Protein AF-A0A9E5QJI7-F1 (afdb_monomer)

Nearest PDB structures (foldseek):
  6u1s-assembly1_A  TM=2.166E-01  e=4.466E+00  synthetic construct

pLDDT: mean 94.31, std 7.78, range [43.28, 98.56]

Sequence (224 aa):
MGRPEEWGADSRTLFAGAREPRSLATAVATFHRTLDEVIAASVRGHAVAVACRRGCSLCCSLQVQVQPVEVFALAAWLRRHFDAPRLEAVVAKLRDNAARTEAMGPEARRRANLPCALLGEDGACTAYEARPAQCRKFHSTRLATCEASHSAPGDDSIASPEHPAVAHNAAVIITQANQAVRAAGLDAVAYDLNGALLEALAGNKAERRWKDGKKAFTGPGSRA

Structure (mmCIF, N/CA/C/O backbone):
data_AF-A0A9E5QJI7-F1
#
_entry.id   AF-A0A9E5QJI7-F1
#
loop_
_atom_site.group_PDB
_atom_site.id
_atom_site.type_symbol
_atom_site.label_atom_id
_atom_site.label_alt_id
_atom_site.label_comp_id
_atom_site.label_asym_id
_atom_site.label_entity_id
_atom_site.label_seq_id
_atom_site.pdbx_PDB_ins_code
_atom_site.Cartn_x
_atom_site.Cartn_y
_atom_site.Cartn_z
_atom_site.occupancy
_atom_site.B_iso_or_equiv
_atom_site.auth_seq_id
_atom_site.auth_comp_id
_atom_site.auth_asym_id
_atom_site.auth_atom_id
_atom_site.pdbx_PDB_model_num
ATOM 1 N N . MET A 1 1 ? -15.281 -19.289 -11.608 1.00 43.28 1 MET A N 1
ATOM 2 C CA . MET A 1 1 ? -14.431 -18.098 -11.420 1.00 43.28 1 MET A CA 1
ATOM 3 C C . MET A 1 1 ? -15.180 -16.955 -12.063 1.00 43.28 1 MET A C 1
ATOM 5 O O . MET A 1 1 ? -15.505 -17.090 -13.238 1.00 43.28 1 MET A O 1
ATOM 9 N N . GLY A 1 2 ? -15.562 -15.945 -11.288 1.00 47.66 2 GLY A N 1
ATOM 10 C CA . GLY A 1 2 ? -16.470 -14.922 -11.784 1.00 47.66 2 GLY A CA 1
ATOM 11 C C . GLY A 1 2 ? -15.791 -13.939 -12.723 1.00 47.66 2 GLY A C 1
ATOM 12 O O . GLY A 1 2 ? -14.631 -13.578 -12.521 1.00 47.66 2 GLY A O 1
ATOM 13 N N . ARG A 1 3 ? -16.495 -13.534 -13.780 1.00 59.34 3 ARG A N 1
ATOM 14 C CA . ARG A 1 3 ? -16.042 -12.484 -14.706 1.00 59.34 3 ARG A CA 1
ATOM 15 C C . ARG A 1 3 ? -15.802 -11.171 -13.931 1.00 59.34 3 ARG A C 1
ATOM 17 O O . ARG A 1 3 ? -16.397 -10.981 -12.874 1.00 59.34 3 ARG A O 1
ATOM 24 N N . PRO A 1 4 ? -15.011 -10.208 -14.443 1.00 59.19 4 PRO A N 1
ATOM 25 C CA . PRO A 1 4 ? -14.861 -8.881 -13.817 1.00 59.19 4 PRO A CA 1
ATOM 26 C C . PRO A 1 4 ? -16.193 -8.167 -13.498 1.00 59.19 4 PRO A C 1
ATOM 28 O O . PRO A 1 4 ? -16.263 -7.323 -12.607 1.00 59.19 4 PRO A O 1
ATOM 31 N N . GLU A 1 5 ? -17.262 -8.520 -14.217 1.00 61.72 5 GLU A N 1
ATOM 32 C CA . GLU A 1 5 ? -18.641 -8.072 -13.986 1.00 61.72 5 GLU A CA 1
ATOM 33 C C . GLU A 1 5 ? -19.236 -8.633 -12.677 1.00 61.72 5 GLU A C 1
ATOM 35 O O . GLU A 1 5 ? -19.953 -7.922 -11.973 1.00 61.72 5 GLU A O 1
ATOM 40 N N . GLU A 1 6 ? -18.887 -9.868 -12.307 1.00 78.56 6 GLU A N 1
ATOM 41 C CA . GLU A 1 6 ? -19.321 -10.533 -11.070 1.00 78.56 6 GLU A CA 1
ATOM 42 C C . GLU A 1 6 ? -18.624 -9.926 -9.844 1.00 78.56 6 GLU A C 1
ATOM 44 O O . GLU A 1 6 ? -19.289 -9.612 -8.856 1.00 78.56 6 GLU A O 1
ATOM 49 N N . TRP A 1 7 ? -17.323 -9.602 -9.939 1.00 88.06 7 TRP A N 1
ATOM 50 C CA . TRP A 1 7 ? -16.594 -8.953 -8.836 1.00 88.06 7 TRP A CA 1
ATOM 51 C C . TRP A 1 7 ? -17.222 -7.616 -8.413 1.00 88.06 7 TRP A C 1
ATOM 53 O O . TRP A 1 7 ? -17.277 -7.292 -7.225 1.00 88.06 7 TRP A O 1
ATOM 63 N N . GLY A 1 8 ? -17.742 -6.829 -9.357 1.00 79.94 8 GLY A N 1
ATOM 64 C CA . GLY A 1 8 ? -18.413 -5.568 -9.039 1.00 79.94 8 GLY A CA 1
ATOM 65 C C . GLY A 1 8 ? -19.657 -5.745 -8.156 1.00 79.94 8 GLY A C 1
ATOM 66 O O . GLY A 1 8 ? -19.903 -4.923 -7.272 1.00 79.94 8 GLY A O 1
ATOM 67 N N . ALA A 1 9 ? -20.443 -6.803 -8.373 1.00 79.25 9 ALA A N 1
ATOM 68 C CA . ALA A 1 9 ? -21.603 -7.121 -7.539 1.00 79.25 9 ALA A CA 1
ATOM 69 C C . ALA A 1 9 ? -21.184 -7.763 -6.210 1.00 79.25 9 ALA A C 1
ATOM 71 O O . ALA A 1 9 ? -21.643 -7.330 -5.150 1.00 79.25 9 ALA A O 1
ATOM 72 N N . ASP A 1 10 ? -20.256 -8.717 -6.261 1.00 87.38 10 ASP A N 1
ATOM 73 C CA . ASP A 1 10 ? -19.758 -9.434 -5.088 1.00 87.38 10 ASP A CA 1
ATOM 74 C C . ASP A 1 10 ? -19.087 -8.490 -4.090 1.00 87.38 10 ASP A C 1
ATOM 76 O O . ASP A 1 10 ? -19.362 -8.545 -2.892 1.00 87.38 10 ASP A O 1
ATOM 80 N N . SER A 1 11 ? -18.258 -7.562 -4.573 1.00 91.00 11 SER A N 1
ATOM 81 C CA . SER A 1 11 ? -17.578 -6.579 -3.725 1.00 91.00 11 SER A CA 1
ATOM 82 C C . SER A 1 11 ? -18.559 -5.677 -2.973 1.00 91.00 11 SER A C 1
ATOM 84 O O . SER A 1 11 ? -18.329 -5.397 -1.796 1.00 91.00 11 SER A O 1
ATOM 86 N N . ARG A 1 12 ? -19.687 -5.270 -3.580 1.00 93.19 12 ARG A N 1
ATOM 87 C CA . ARG A 1 12 ? -20.734 -4.498 -2.880 1.00 93.19 12 ARG A CA 1
ATOM 88 C C . ARG A 1 12 ? -21.330 -5.282 -1.718 1.00 93.19 12 ARG A C 1
ATOM 90 O O . ARG A 1 12 ? -21.427 -4.744 -0.617 1.00 93.19 12 ARG A O 1
ATOM 97 N N . THR A 1 13 ? -21.672 -6.547 -1.942 1.00 92.94 13 THR A N 1
ATOM 98 C CA . THR A 1 13 ? -22.184 -7.433 -0.888 1.00 92.94 13 THR A CA 1
ATOM 99 C C . THR A 1 13 ? -21.139 -7.650 0.208 1.00 92.94 13 THR A C 1
ATOM 101 O O . THR A 1 13 ? -21.454 -7.539 1.392 1.00 92.94 13 THR A O 1
ATOM 104 N N . LEU A 1 14 ? -19.880 -7.891 -0.167 1.00 93.50 14 LEU A N 1
ATOM 105 C CA . LEU A 1 14 ? -18.780 -8.127 0.770 1.00 93.50 14 LEU A CA 1
ATOM 106 C C . LEU A 1 14 ? -18.509 -6.916 1.674 1.00 93.50 14 LEU A C 1
ATOM 108 O O . LEU A 1 14 ? -18.359 -7.074 2.886 1.00 93.50 14 LEU A O 1
ATOM 112 N N . PHE A 1 15 ? -18.457 -5.706 1.110 1.00 96.50 15 PHE A N 1
ATOM 113 C CA . PHE A 1 15 ? -18.132 -4.499 1.875 1.00 96.50 15 PHE A CA 1
ATOM 114 C C . PHE A 1 15 ? -19.333 -3.860 2.590 1.00 96.50 15 PHE A C 1
ATOM 116 O O . PHE A 1 15 ? -19.119 -3.012 3.456 1.00 96.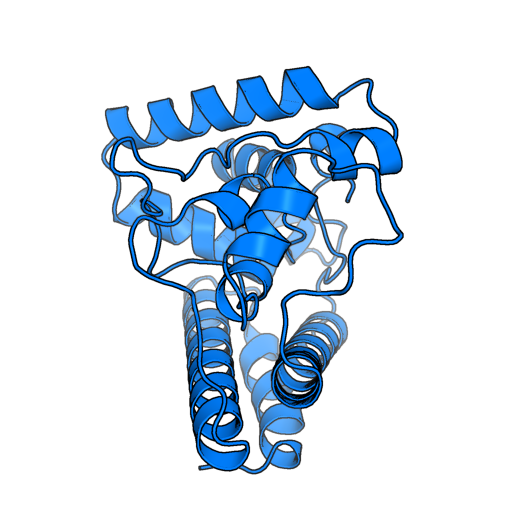50 15 PHE A O 1
ATOM 123 N N . ALA A 1 16 ? -20.573 -4.294 2.330 1.00 94.50 16 ALA A N 1
ATOM 124 C CA . ALA A 1 16 ? -21.758 -3.803 3.045 1.00 94.50 16 ALA A CA 1
ATOM 125 C C . ALA A 1 16 ? -21.651 -3.993 4.573 1.00 94.50 16 ALA A C 1
ATOM 127 O O . ALA A 1 16 ? -22.064 -3.130 5.345 1.00 94.50 16 ALA A O 1
ATOM 128 N N . GLY A 1 17 ? -21.037 -5.097 5.013 1.00 91.81 17 GLY A N 1
ATOM 129 C CA . GLY A 1 17 ? -20.812 -5.411 6.426 1.00 91.81 17 GLY A CA 1
ATOM 130 C C . GLY A 1 17 ? -19.484 -4.907 7.001 1.00 91.81 17 GLY A C 1
ATOM 131 O O . GLY A 1 17 ? -19.158 -5.251 8.133 1.00 91.81 17 GLY A O 1
ATOM 132 N N . ALA A 1 18 ? -18.690 -4.123 6.263 1.00 94.38 18 ALA A N 1
ATOM 133 C CA . ALA A 1 18 ? -17.292 -3.835 6.613 1.00 94.38 18 ALA A CA 1
ATOM 134 C C . ALA A 1 18 ? -17.087 -3.003 7.897 1.00 94.38 18 ALA A C 1
ATOM 136 O O . ALA A 1 18 ? -15.954 -2.843 8.345 1.00 94.38 18 ALA A O 1
ATOM 137 N N . ARG A 1 19 ? -18.154 -2.497 8.530 1.00 94.69 19 ARG A N 1
ATOM 138 C CA . ARG A 1 19 ? -18.073 -1.892 9.874 1.00 94.69 19 ARG A CA 1
ATOM 139 C C . ARG A 1 19 ? -17.785 -2.935 10.960 1.00 94.69 19 ARG A C 1
ATOM 141 O O . ARG A 1 19 ? -17.188 -2.600 11.984 1.00 94.69 19 ARG A O 1
ATOM 148 N N . GLU A 1 20 ? -18.150 -4.192 10.724 1.00 95.06 20 GLU A N 1
ATOM 149 C CA . GLU A 1 20 ? -17.880 -5.292 11.645 1.00 95.06 20 GLU A CA 1
ATOM 150 C C . GLU A 1 20 ? -16.478 -5.878 11.417 1.00 95.06 20 GLU A C 1
ATOM 152 O O . GLU A 1 20 ? -16.152 -6.245 10.285 1.00 95.06 20 GLU A O 1
ATOM 157 N N . PRO A 1 21 ? -15.635 -6.039 12.461 1.00 92.19 21 PRO A N 1
ATOM 158 C CA . PRO A 1 21 ? -14.244 -6.473 12.293 1.00 92.19 21 PRO A CA 1
ATOM 159 C C . PRO A 1 21 ? -14.068 -7.805 11.553 1.00 92.19 21 PRO A C 1
ATOM 161 O O . PRO A 1 21 ? -13.157 -7.946 10.738 1.00 92.19 21 PRO A O 1
ATOM 164 N N . ARG A 1 22 ? -14.938 -8.790 11.821 1.00 93.00 22 ARG A N 1
ATOM 165 C CA . ARG A 1 22 ? -14.889 -10.100 11.147 1.00 93.00 22 ARG A CA 1
ATOM 166 C C . ARG A 1 22 ? -15.240 -9.970 9.667 1.00 93.00 22 ARG A C 1
ATOM 168 O O . ARG A 1 22 ? -14.499 -10.462 8.823 1.00 93.00 22 ARG A O 1
ATOM 175 N N . SER A 1 23 ? -16.319 -9.255 9.362 1.00 95.88 23 SER A N 1
ATOM 176 C CA . SER A 1 23 ? -16.762 -8.998 7.991 1.00 95.88 23 SER A CA 1
ATOM 177 C C . SER A 1 23 ? -15.721 -8.208 7.198 1.00 95.88 23 SER A C 1
ATOM 179 O O . SER A 1 23 ? -15.429 -8.566 6.062 1.00 95.88 23 SER A O 1
ATOM 181 N N . LEU A 1 24 ? -15.091 -7.196 7.809 1.00 96.38 24 LEU A N 1
ATOM 182 C CA . LEU A 1 24 ? -13.985 -6.450 7.205 1.00 96.38 24 LEU A CA 1
ATOM 183 C C . LEU A 1 24 ? -12.809 -7.363 6.847 1.00 96.38 24 LEU A C 1
ATOM 185 O O . LEU A 1 24 ? -12.304 -7.301 5.727 1.00 96.38 24 LEU A O 1
ATOM 189 N N . ALA A 1 25 ? -12.378 -8.212 7.784 1.00 95.12 25 ALA A N 1
ATOM 190 C CA . ALA A 1 25 ? -11.275 -9.136 7.548 1.00 95.12 25 ALA A CA 1
ATOM 191 C C . ALA A 1 25 ? -11.580 -10.086 6.378 1.00 95.12 25 ALA A C 1
ATOM 193 O O . ALA A 1 25 ? -10.741 -10.256 5.494 1.00 95.12 25 ALA A O 1
ATOM 194 N N . THR A 1 26 ? -12.793 -10.643 6.327 1.00 96.12 26 THR A N 1
ATOM 195 C CA . THR A 1 26 ? -13.241 -11.503 5.222 1.00 96.12 26 THR A CA 1
ATOM 196 C C . THR A 1 26 ? -13.318 -10.754 3.892 1.00 96.12 26 THR A C 1
ATOM 198 O O . THR A 1 26 ? -12.875 -11.286 2.870 1.00 96.12 26 THR A O 1
ATOM 201 N N . ALA A 1 27 ? -13.839 -9.524 3.888 1.00 97.44 27 ALA A N 1
ATOM 202 C CA . ALA A 1 27 ? -13.960 -8.704 2.686 1.00 97.44 27 ALA A CA 1
ATOM 203 C C . ALA A 1 27 ? -12.585 -8.348 2.106 1.00 97.44 27 ALA A C 1
ATOM 205 O O . ALA A 1 27 ? -12.350 -8.561 0.918 1.00 97.44 27 ALA A O 1
ATOM 206 N N . VAL A 1 28 ? -11.647 -7.889 2.943 1.00 98.06 28 VAL A N 1
ATOM 207 C CA . VAL A 1 28 ? -10.284 -7.546 2.506 1.00 98.06 28 VAL A CA 1
ATOM 208 C C . VAL A 1 28 ? -9.516 -8.784 2.051 1.00 98.06 28 VAL A C 1
ATOM 210 O O . VAL A 1 28 ? -8.897 -8.748 0.993 1.00 98.06 28 VAL A O 1
ATOM 213 N N . ALA A 1 29 ? -9.595 -9.900 2.782 1.00 96.88 29 ALA A N 1
ATOM 214 C CA . ALA A 1 29 ? -8.934 -11.140 2.371 1.00 96.88 29 ALA A CA 1
ATOM 215 C C . ALA A 1 29 ? -9.471 -11.666 1.030 1.00 96.88 29 ALA A C 1
ATOM 217 O O . ALA A 1 29 ? -8.704 -12.142 0.193 1.00 96.88 29 ALA A O 1
ATOM 218 N N . THR A 1 30 ? -10.784 -11.558 0.804 1.00 96.94 30 THR A N 1
ATOM 219 C CA . THR A 1 30 ? -11.405 -11.947 -0.468 1.00 96.94 30 THR A CA 1
ATOM 220 C C . THR A 1 30 ? -10.991 -11.009 -1.594 1.00 96.94 30 THR A C 1
ATOM 222 O O . THR A 1 30 ? -10.566 -11.490 -2.636 1.00 96.94 30 THR A O 1
ATOM 225 N N . PHE A 1 31 ? -11.007 -9.695 -1.362 1.00 97.94 31 PHE A N 1
ATOM 226 C CA . PHE A 1 31 ? -10.508 -8.701 -2.313 1.00 97.94 31 PHE A CA 1
ATOM 227 C C . PHE A 1 31 ? -9.053 -8.956 -2.715 1.00 97.94 31 PHE A C 1
ATOM 229 O O . PHE A 1 31 ? -8.740 -8.993 -3.904 1.00 97.94 31 PHE A O 1
ATOM 236 N N . HIS A 1 32 ? -8.168 -9.176 -1.743 1.00 97.94 32 HIS A N 1
ATOM 237 C CA . HIS A 1 32 ? -6.760 -9.475 -2.001 1.00 97.94 32 HIS A CA 1
ATOM 238 C C . HIS A 1 32 ? -6.585 -10.751 -2.820 1.00 97.94 32 HIS A C 1
ATOM 240 O O . HIS A 1 32 ? -5.833 -10.741 -3.789 1.00 97.94 32 HIS A O 1
ATOM 246 N N . ARG A 1 33 ? -7.321 -11.818 -2.490 1.00 97.00 33 ARG A N 1
ATOM 247 C CA . ARG A 1 33 ? -7.288 -13.070 -3.254 1.00 97.00 33 ARG A CA 1
ATOM 248 C C . ARG A 1 33 ? -7.785 -12.879 -4.689 1.00 97.00 33 ARG A C 1
ATOM 250 O O . ARG A 1 33 ? -7.114 -13.319 -5.615 1.00 97.00 33 ARG A O 1
ATOM 257 N N . THR A 1 34 ? -8.911 -12.193 -4.887 1.00 96.62 34 THR A N 1
ATOM 258 C CA . THR A 1 34 ? -9.443 -11.895 -6.227 1.00 96.62 34 THR A CA 1
ATOM 259 C C . THR A 1 34 ? -8.455 -11.070 -7.052 1.00 96.62 34 THR A C 1
ATOM 261 O O . THR A 1 34 ? -8.260 -11.336 -8.237 1.00 96.62 34 THR A O 1
ATOM 264 N N . LEU A 1 35 ? -7.786 -10.095 -6.432 1.00 97.69 35 LEU A N 1
ATOM 265 C CA . LEU A 1 35 ? -6.736 -9.316 -7.083 1.00 97.69 35 LEU A CA 1
ATOM 266 C C . LEU A 1 35 ? -5.552 -10.199 -7.507 1.00 97.69 35 LEU A C 1
ATOM 268 O O . LEU A 1 35 ? -5.132 -10.132 -8.662 1.00 97.69 35 LEU A O 1
ATOM 272 N N . ASP A 1 36 ? -5.047 -11.040 -6.603 1.00 97.50 36 ASP A N 1
ATOM 273 C CA . ASP A 1 36 ? -3.930 -11.951 -6.875 1.00 97.50 36 ASP A CA 1
ATOM 274 C C . ASP A 1 36 ? -4.275 -12.931 -8.017 1.00 97.50 36 ASP A C 1
ATOM 276 O O . ASP A 1 36 ? -3.467 -13.162 -8.920 1.00 97.50 36 ASP A O 1
ATOM 280 N N . GLU A 1 37 ? -5.505 -13.450 -8.038 1.00 96.88 37 GLU A N 1
ATOM 281 C CA . GLU A 1 37 ? -6.029 -14.311 -9.102 1.00 96.88 37 GLU A CA 1
ATOM 282 C C . GLU A 1 37 ? -6.071 -13.607 -10.469 1.00 96.88 37 GLU A C 1
ATOM 284 O O . GLU A 1 37 ? -5.624 -14.176 -11.470 1.00 96.88 37 GLU A O 1
ATOM 289 N N . VAL A 1 38 ? -6.563 -12.363 -10.522 1.00 96.88 38 VAL A N 1
ATOM 290 C CA . VAL A 1 38 ? -6.641 -11.564 -11.758 1.00 96.88 38 VAL A CA 1
ATOM 291 C C . VAL A 1 38 ? -5.255 -11.199 -12.280 1.00 96.88 38 VAL A C 1
ATOM 293 O O . VAL A 1 38 ? -5.017 -11.284 -13.489 1.00 96.88 38 VAL A O 1
ATOM 296 N N . ILE A 1 39 ? -4.321 -10.842 -11.396 1.00 97.31 39 ILE A N 1
ATOM 297 C CA . ILE A 1 39 ? -2.923 -10.594 -11.769 1.00 97.31 39 ILE A CA 1
ATOM 298 C C . ILE A 1 39 ? -2.322 -11.867 -12.362 1.00 97.31 39 ILE A C 1
ATOM 300 O O . ILE A 1 39 ? -1.785 -11.830 -13.468 1.00 97.31 39 ILE A O 1
ATOM 304 N N . ALA A 1 40 ? -2.460 -13.004 -11.676 1.00 97.19 40 ALA A N 1
ATOM 305 C CA . ALA A 1 40 ? -1.902 -14.272 -12.132 1.00 97.19 40 ALA A CA 1
ATOM 306 C C . ALA A 1 40 ? -2.498 -14.719 -13.479 1.00 97.19 40 ALA A C 1
ATOM 308 O O . ALA A 1 40 ? -1.767 -15.182 -14.356 1.00 97.19 40 ALA A O 1
ATOM 309 N N . ALA A 1 41 ? -3.810 -14.558 -13.670 1.00 97.12 41 ALA A N 1
ATOM 310 C CA . ALA A 1 41 ? -4.473 -14.840 -14.939 1.00 97.12 41 ALA A CA 1
ATOM 311 C C . ALA A 1 41 ? -3.989 -13.907 -16.059 1.00 97.12 41 ALA A C 1
ATOM 313 O O . ALA A 1 41 ? -3.690 -14.382 -17.153 1.00 97.12 41 ALA A O 1
ATOM 314 N N . SER A 1 42 ? -3.844 -12.608 -15.780 1.00 97.31 42 SER A N 1
ATOM 315 C CA . SER A 1 42 ? -3.382 -11.615 -16.759 1.00 97.31 42 SER A CA 1
ATOM 316 C C . SER A 1 42 ? -1.926 -11.844 -17.165 1.00 97.31 42 SER A C 1
ATOM 318 O O . SER A 1 42 ? -1.602 -11.795 -18.348 1.00 97.31 42 SER A O 1
ATOM 320 N N . VAL A 1 43 ? -1.049 -12.151 -16.203 1.00 97.94 43 VAL A N 1
ATOM 321 C CA . VAL A 1 43 ? 0.359 -12.488 -16.462 1.00 97.94 43 VAL A CA 1
ATOM 322 C C . VAL A 1 43 ? 0.459 -13.698 -17.389 1.00 97.94 43 VAL A C 1
ATOM 324 O O . VAL A 1 43 ? 1.184 -13.641 -18.379 1.00 97.94 43 VAL A O 1
ATOM 327 N N . ARG A 1 44 ? -0.309 -14.766 -17.121 1.00 97.75 44 ARG A N 1
ATOM 328 C CA . ARG A 1 44 ? -0.348 -15.950 -17.994 1.00 97.75 44 ARG A CA 1
ATOM 329 C C . ARG A 1 44 ? -0.932 -15.633 -19.370 1.00 97.75 44 ARG A C 1
ATOM 331 O O . ARG A 1 44 ? -0.331 -15.999 -20.372 1.00 97.75 44 ARG A O 1
ATOM 338 N N . GLY A 1 45 ? -2.073 -14.946 -19.421 1.00 97.56 45 GLY A N 1
ATOM 339 C CA . GLY A 1 45 ? -2.790 -14.645 -20.664 1.00 97.56 45 GLY A CA 1
ATOM 340 C C . GLY A 1 45 ? -2.017 -13.740 -21.627 1.00 97.56 45 GLY A C 1
ATOM 341 O O . GLY A 1 45 ? -2.177 -13.864 -22.835 1.00 97.56 45 GLY A O 1
ATOM 342 N N . HIS A 1 46 ? -1.145 -12.875 -21.103 1.00 97.25 46 HIS A N 1
ATOM 343 C CA . HIS A 1 46 ? -0.276 -12.001 -21.898 1.00 97.25 46 HIS A CA 1
ATOM 344 C C . HIS A 1 46 ? 1.181 -12.487 -21.983 1.00 97.25 46 HIS A C 1
ATOM 346 O O . HIS A 1 46 ? 2.028 -11.746 -22.473 1.00 97.25 46 HIS A O 1
ATOM 352 N N . ALA A 1 47 ? 1.486 -13.700 -21.501 1.00 97.56 47 ALA A N 1
ATOM 353 C CA . ALA A 1 47 ? 2.839 -14.265 -21.470 1.00 97.56 47 ALA A CA 1
ATOM 354 C C . ALA A 1 47 ? 3.898 -13.305 -20.880 1.00 97.56 47 ALA A C 1
ATOM 356 O O . ALA A 1 47 ? 5.012 -13.175 -21.390 1.00 97.56 47 ALA A O 1
ATOM 357 N N . VAL A 1 48 ? 3.544 -12.599 -19.801 1.00 97.62 48 VAL A N 1
ATOM 358 C CA . VAL A 1 48 ? 4.399 -11.562 -19.211 1.00 97.62 48 VAL A CA 1
ATOM 359 C C . VAL A 1 48 ? 5.549 -12.196 -18.433 1.00 97.62 48 VAL A C 1
ATOM 361 O O . VAL A 1 48 ? 5.332 -12.924 -17.465 1.00 97.62 48 VAL A O 1
ATOM 364 N N . ALA A 1 49 ? 6.782 -11.851 -18.799 1.00 97.06 49 ALA A N 1
ATOM 365 C CA . ALA A 1 49 ? 7.963 -12.168 -18.005 1.00 97.06 49 ALA A CA 1
ATOM 366 C C . ALA A 1 49 ? 8.103 -11.166 -16.846 1.00 97.06 49 ALA A C 1
ATOM 368 O O . ALA A 1 49 ? 8.435 -9.998 -17.052 1.00 97.06 49 ALA A O 1
ATOM 369 N N . VAL A 1 50 ? 7.831 -11.616 -15.620 1.00 97.06 50 VAL A N 1
ATOM 370 C CA . VAL A 1 50 ? 7.965 -10.798 -14.406 1.00 97.06 50 VAL A CA 1
ATOM 371 C C . VAL A 1 50 ? 9.407 -10.862 -13.896 1.00 97.06 50 VAL A C 1
ATOM 373 O O . VAL A 1 50 ? 9.920 -11.939 -13.608 1.00 97.06 50 VAL A O 1
ATOM 376 N N . ALA A 1 51 ? 10.050 -9.703 -13.744 1.00 97.44 51 ALA A N 1
ATOM 377 C CA . ALA A 1 51 ? 11.417 -9.571 -13.229 1.00 97.44 51 ALA A CA 1
ATOM 378 C C . ALA A 1 51 ? 11.491 -9.554 -11.688 1.00 97.44 51 ALA A C 1
ATOM 380 O O . ALA A 1 51 ? 12.574 -9.615 -11.104 1.00 97.44 51 ALA A O 1
ATOM 381 N N . CYS A 1 52 ? 10.348 -9.428 -11.009 1.00 95.25 52 CYS A N 1
ATOM 382 C CA . CYS A 1 52 ? 10.277 -9.380 -9.553 1.00 95.25 52 CYS A CA 1
ATOM 383 C C . CYS A 1 52 ? 10.656 -10.722 -8.917 1.00 95.25 52 CYS A C 1
ATOM 385 O O . CYS A 1 52 ? 10.229 -11.786 -9.357 1.00 95.25 52 CYS A O 1
ATOM 387 N N . ARG A 1 53 ? 11.384 -10.653 -7.800 1.00 94.25 53 ARG A N 1
ATOM 388 C CA . ARG A 1 53 ? 11.732 -11.801 -6.957 1.00 94.25 53 ARG A CA 1
ATOM 389 C C . ARG A 1 53 ? 11.629 -11.431 -5.483 1.00 94.25 53 ARG A C 1
ATOM 391 O O . ARG A 1 53 ? 11.734 -10.255 -5.130 1.00 94.25 53 ARG A O 1
ATOM 398 N N . ARG A 1 54 ? 11.455 -12.431 -4.614 1.00 93.56 54 ARG A N 1
ATOM 399 C CA . ARG A 1 54 ? 11.548 -12.233 -3.159 1.00 93.56 54 ARG A CA 1
ATOM 400 C C . ARG A 1 54 ? 12.910 -11.608 -2.817 1.00 93.56 54 ARG A C 1
ATOM 402 O O . ARG A 1 54 ? 13.922 -12.021 -3.373 1.00 93.56 54 ARG A O 1
ATOM 409 N N . GLY A 1 55 ? 12.912 -10.611 -1.931 1.00 92.19 55 GLY A N 1
ATOM 410 C CA . GLY A 1 55 ? 14.118 -9.873 -1.532 1.00 92.19 55 GLY A CA 1
ATOM 411 C C . GLY A 1 55 ? 14.476 -8.689 -2.441 1.00 92.19 55 GLY A C 1
ATOM 412 O O . GLY A 1 55 ? 15.386 -7.936 -2.119 1.00 92.19 55 GLY A O 1
ATOM 413 N N . CYS A 1 56 ? 13.768 -8.478 -3.560 1.00 94.19 56 CYS A N 1
ATOM 414 C CA . CYS A 1 56 ? 13.851 -7.213 -4.294 1.00 94.19 56 CYS A CA 1
ATOM 415 C C . CYS A 1 56 ? 13.038 -6.139 -3.554 1.00 94.19 56 CYS A C 1
ATOM 417 O O . CYS A 1 56 ? 11.817 -6.257 -3.448 1.00 94.19 56 CYS A O 1
ATOM 419 N N . SER A 1 57 ? 13.711 -5.099 -3.061 1.00 95.69 57 SER A N 1
ATOM 420 C CA . SER A 1 57 ? 13.130 -4.064 -2.197 1.00 95.69 57 SER A CA 1
ATOM 421 C C . SER A 1 57 ? 12.899 -2.715 -2.888 1.00 95.69 57 SER A C 1
ATOM 423 O O . SER A 1 57 ? 12.422 -1.788 -2.242 1.00 95.69 57 SER A O 1
ATOM 425 N N . LEU A 1 58 ? 13.166 -2.591 -4.196 1.00 95.88 58 LEU A N 1
ATOM 426 C CA . LEU A 1 58 ? 13.055 -1.312 -4.921 1.00 95.88 58 LEU A CA 1
ATOM 427 C C . LEU A 1 58 ? 11.644 -0.705 -4.841 1.00 95.88 58 LEU A C 1
ATOM 429 O O . LEU A 1 58 ? 11.495 0.495 -4.632 1.00 95.88 58 LEU A O 1
ATOM 433 N N . CYS A 1 59 ? 10.593 -1.529 -4.937 1.00 94.56 59 CYS A N 1
ATOM 434 C CA . CYS A 1 59 ? 9.215 -1.052 -4.781 1.00 94.56 59 CYS A CA 1
ATOM 435 C C . CYS A 1 59 ? 8.844 -0.732 -3.324 1.00 94.56 59 CYS A C 1
ATOM 437 O O . CYS A 1 59 ? 7.880 -0.011 -3.088 1.00 94.56 59 CYS A O 1
ATOM 439 N N . CYS A 1 60 ? 9.604 -1.233 -2.344 1.00 95.88 60 CYS A N 1
ATOM 440 C CA . CYS A 1 60 ? 9.398 -0.932 -0.930 1.00 95.88 60 CYS A CA 1
ATOM 441 C C . CYS A 1 60 ? 9.901 0.461 -0.533 1.00 95.88 60 CYS A C 1
ATOM 443 O O . CYS A 1 60 ? 9.676 0.843 0.610 1.00 95.88 60 CYS A O 1
ATOM 445 N N . SER A 1 61 ? 10.532 1.207 -1.444 1.00 94.75 61 SER A N 1
ATOM 446 C CA . SER A 1 61 ? 10.869 2.626 -1.262 1.00 94.75 61 SER A CA 1
ATOM 447 C C . SER A 1 61 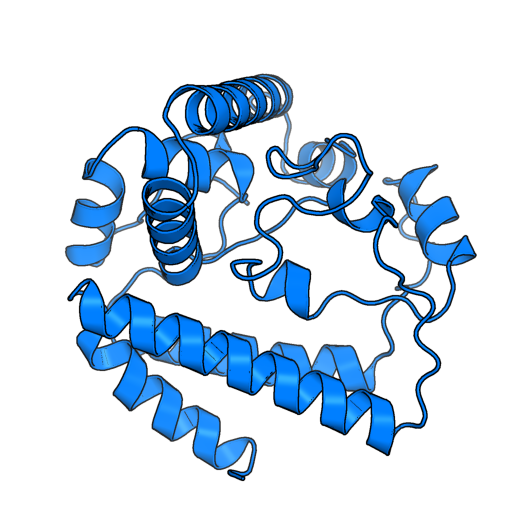? 9.851 3.572 -1.914 1.00 94.75 61 SER A C 1
ATOM 449 O O . SER A 1 61 ? 9.927 4.782 -1.720 1.00 94.75 61 SER A O 1
ATOM 451 N N . LEU A 1 62 ? 8.898 3.047 -2.694 1.00 94.75 62 LEU A N 1
ATOM 452 C CA . LEU A 1 62 ? 7.854 3.862 -3.314 1.00 94.75 62 LEU A CA 1
ATOM 453 C C . LEU A 1 62 ? 6.843 4.320 -2.263 1.00 94.75 62 LEU A C 1
ATOM 455 O O . LEU A 1 62 ? 6.497 3.574 -1.342 1.00 94.75 62 LEU A O 1
ATOM 459 N N . GLN A 1 63 ? 6.298 5.522 -2.446 1.00 94.62 63 GLN A N 1
ATOM 460 C CA . GLN A 1 63 ? 5.149 5.959 -1.663 1.00 94.62 63 GLN A CA 1
ATOM 461 C C . GLN A 1 63 ? 3.954 5.037 -1.951 1.00 94.62 63 GLN A C 1
ATOM 463 O O . GLN A 1 63 ? 3.496 4.916 -3.089 1.00 94.62 63 GLN A O 1
ATOM 468 N N . VAL A 1 64 ? 3.433 4.389 -0.908 1.00 95.88 64 VAL A N 1
ATOM 469 C CA . VAL A 1 64 ? 2.277 3.497 -1.026 1.00 95.88 64 VAL A CA 1
ATOM 470 C C . VAL A 1 64 ? 1.027 4.237 -0.590 1.00 95.88 64 VAL A C 1
ATOM 472 O O . VAL A 1 64 ? 0.885 4.615 0.571 1.00 95.88 64 VAL A O 1
ATOM 475 N N . GLN A 1 65 ? 0.096 4.381 -1.525 1.00 94.81 65 GLN A N 1
ATOM 476 C CA . GLN A 1 65 ? -1.248 4.862 -1.247 1.00 94.81 65 GLN A CA 1
ATOM 477 C C . GLN A 1 65 ? -2.167 3.690 -0.870 1.00 94.81 65 GLN A C 1
ATOM 479 O O . GLN A 1 65 ? -2.120 2.636 -1.501 1.00 94.81 65 GLN A O 1
ATOM 484 N N . VAL A 1 66 ? -2.986 3.847 0.168 1.00 97.44 66 VAL A N 1
ATOM 485 C CA . VAL A 1 66 ? -3.800 2.763 0.732 1.00 97.44 66 VAL A CA 1
ATOM 486 C C . VAL A 1 66 ? -5.150 3.264 1.242 1.00 97.44 66 VAL A C 1
ATOM 488 O O . VAL A 1 66 ? -5.271 4.388 1.732 1.00 97.44 66 VAL A O 1
ATOM 491 N N . GLN A 1 67 ? -6.179 2.420 1.148 1.00 97.69 67 GLN A N 1
ATOM 492 C CA . GLN A 1 67 ? -7.528 2.749 1.600 1.00 97.69 67 GLN A CA 1
ATOM 493 C C . GLN A 1 67 ? -7.745 2.282 3.046 1.00 97.69 67 GLN A C 1
ATOM 495 O O . GLN A 1 67 ? -7.173 1.267 3.454 1.00 97.69 67 GLN A O 1
ATOM 500 N N . PRO A 1 68 ? -8.613 2.952 3.828 1.00 98.12 68 PRO A N 1
ATOM 501 C CA . PRO A 1 68 ? -8.791 2.639 5.245 1.00 98.12 68 PRO A CA 1
ATOM 502 C C . PRO A 1 68 ? -9.130 1.180 5.553 1.00 98.12 68 PRO A C 1
ATOM 504 O O . PRO A 1 68 ? -8.594 0.633 6.514 1.00 98.12 68 PRO A O 1
ATOM 507 N N . VAL A 1 69 ? -9.945 0.524 4.716 1.00 98.19 69 VAL A N 1
ATOM 508 C CA . VAL A 1 69 ? -10.259 -0.910 4.861 1.00 98.19 69 VAL A CA 1
ATOM 509 C C . VAL A 1 69 ? -8.998 -1.775 4.927 1.00 98.19 69 VAL A C 1
ATOM 511 O O . VAL A 1 69 ? -8.897 -2.660 5.774 1.00 98.19 69 VAL A O 1
ATOM 514 N N . GLU A 1 70 ? -8.011 -1.486 4.080 1.00 98.56 70 GLU A N 1
ATOM 515 C CA . GLU A 1 70 ? -6.754 -2.228 4.027 1.00 98.56 70 GLU A CA 1
ATOM 516 C C . GLU A 1 70 ? -5.822 -1.835 5.173 1.00 98.56 70 GLU A C 1
ATOM 518 O O . GLU A 1 70 ? -5.146 -2.702 5.720 1.00 98.56 70 GLU A O 1
ATOM 523 N N . VAL A 1 71 ? -5.822 -0.563 5.592 1.00 98.56 71 VAL A N 1
ATOM 524 C CA . VAL A 1 71 ? -5.031 -0.107 6.748 1.00 98.56 71 VAL A CA 1
ATOM 525 C C . VAL A 1 71 ? -5.494 -0.789 8.031 1.00 98.56 71 VAL A C 1
ATOM 527 O O . VAL A 1 71 ? -4.665 -1.302 8.781 1.00 98.56 71 VAL A O 1
ATOM 530 N N . PHE A 1 72 ? -6.803 -0.838 8.293 1.00 98.50 72 PHE A N 1
ATOM 531 C CA . PHE A 1 72 ? -7.327 -1.500 9.490 1.00 98.50 72 PHE A CA 1
ATOM 532 C C . PHE A 1 72 ? -7.117 -3.015 9.440 1.00 98.50 72 PHE A C 1
ATOM 534 O O . PHE A 1 72 ? -6.742 -3.607 10.454 1.00 98.50 72 PHE A O 1
ATOM 541 N N . ALA A 1 73 ? -7.277 -3.641 8.270 1.00 98.19 73 ALA A N 1
ATOM 542 C CA . ALA A 1 73 ? -6.962 -5.056 8.094 1.00 98.19 73 ALA A CA 1
ATOM 543 C C . ALA A 1 73 ? -5.472 -5.354 8.340 1.00 98.19 73 ALA A C 1
ATOM 545 O O . ALA A 1 73 ? -5.154 -6.311 9.050 1.00 98.19 73 ALA A O 1
ATOM 546 N N . LEU A 1 74 ? -4.569 -4.510 7.830 1.00 98.56 74 LEU A N 1
ATOM 547 C CA . LEU A 1 74 ? -3.125 -4.613 8.041 1.00 98.56 74 LEU A CA 1
ATOM 548 C C . LEU A 1 74 ? -2.748 -4.394 9.510 1.00 98.56 74 LEU A C 1
ATOM 550 O O . LEU A 1 74 ? -2.044 -5.220 10.082 1.00 98.56 74 LEU A O 1
ATOM 554 N N . ALA A 1 75 ? -3.262 -3.347 10.158 1.00 98.44 75 ALA A N 1
ATOM 555 C CA . ALA A 1 75 ? -3.028 -3.091 11.580 1.00 98.44 75 ALA A CA 1
ATOM 556 C C . ALA A 1 75 ? -3.500 -4.267 12.451 1.00 98.44 75 ALA A C 1
ATOM 558 O O . ALA A 1 75 ? -2.800 -4.691 13.373 1.00 98.44 75 ALA A O 1
ATOM 559 N N . ALA A 1 76 ? -4.669 -4.834 12.139 1.00 97.81 76 ALA A N 1
ATOM 560 C CA . ALA A 1 76 ? -5.184 -6.011 12.825 1.00 97.81 76 ALA A CA 1
ATOM 561 C C . ALA A 1 76 ? -4.331 -7.260 12.551 1.00 97.81 76 ALA A C 1
ATOM 563 O O . ALA A 1 76 ? -4.134 -8.068 13.455 1.00 97.81 76 ALA A O 1
ATOM 564 N N . TRP A 1 77 ? -3.809 -7.428 11.332 1.00 98.19 77 TRP A N 1
ATOM 565 C CA . TRP A 1 77 ? -2.890 -8.517 11.006 1.00 98.19 77 TRP A CA 1
ATOM 566 C C . TRP A 1 77 ? -1.578 -8.387 11.787 1.00 98.19 77 TRP A C 1
ATOM 568 O O . TRP A 1 77 ? -1.175 -9.357 12.422 1.00 98.19 77 TRP A O 1
ATOM 578 N N . LEU A 1 78 ? -0.971 -7.198 11.842 1.00 98.44 78 LEU A N 1
ATOM 579 C CA . LEU A 1 78 ? 0.262 -6.955 12.600 1.00 98.44 78 LEU A CA 1
ATOM 580 C C . LEU A 1 78 ? 0.079 -7.270 14.087 1.00 98.44 78 LEU A C 1
ATOM 582 O O . LEU A 1 78 ? 0.851 -8.044 14.638 1.00 98.44 78 LEU A O 1
ATOM 586 N N . ARG A 1 79 ? -0.994 -6.768 14.714 1.00 97.62 79 ARG A N 1
ATOM 587 C CA . ARG A 1 79 ? -1.311 -7.055 16.128 1.00 97.62 79 ARG A CA 1
ATOM 588 C C . ARG A 1 79 ? -1.489 -8.546 16.431 1.00 97.62 79 ARG A C 1
ATOM 590 O O . ARG A 1 79 ? -1.292 -8.950 17.568 1.00 97.62 79 ARG A O 1
ATOM 597 N N . ARG A 1 80 ? -1.907 -9.352 15.447 1.00 97.62 80 ARG A N 1
ATOM 598 C CA . ARG A 1 80 ? -2.087 -10.804 15.613 1.00 97.62 80 ARG A CA 1
ATOM 599 C C . ARG A 1 80 ? -0.805 -11.608 15.407 1.00 97.62 80 ARG A C 1
ATOM 601 O O . ARG A 1 80 ? -0.700 -12.685 15.978 1.00 97.62 80 ARG A O 1
ATOM 608 N N . HIS A 1 81 ? 0.117 -11.134 14.571 1.00 98.25 81 HIS A N 1
ATOM 609 C CA . HIS A 1 81 ? 1.277 -11.924 14.133 1.00 98.25 81 HIS A CA 1
ATOM 610 C C . HIS A 1 81 ? 2.607 -11.434 14.706 1.00 98.25 81 HIS A C 1
ATOM 612 O O . HIS A 1 81 ? 3.611 -12.136 14.592 1.00 98.25 81 HIS A O 1
ATOM 618 N N . PHE A 1 82 ? 2.663 -10.211 15.234 1.00 98.25 82 PHE A N 1
ATOM 619 C CA . PHE A 1 82 ? 3.883 -9.624 15.778 1.00 98.25 82 PHE A CA 1
ATOM 620 C C . PHE A 1 82 ? 3.778 -9.584 17.299 1.00 98.25 82 PHE A C 1
ATOM 622 O O . PHE A 1 82 ? 2.732 -9.240 17.850 1.00 98.25 82 PHE A O 1
ATOM 629 N N . ASP A 1 83 ? 4.877 -9.919 17.967 1.00 98.12 83 ASP A N 1
ATOM 630 C CA . ASP A 1 83 ? 5.031 -9.646 19.389 1.00 98.12 83 ASP A CA 1
ATOM 631 C C . ASP A 1 83 ? 5.229 -8.139 19.636 1.00 98.12 83 ASP A C 1
ATOM 633 O O . ASP A 1 83 ? 5.380 -7.336 18.706 1.00 98.12 83 ASP A O 1
ATOM 637 N N . ALA A 1 84 ? 5.198 -7.739 20.909 1.00 97.88 84 ALA A N 1
ATOM 638 C CA . ALA A 1 84 ? 5.322 -6.333 21.279 1.00 97.88 84 ALA A CA 1
ATOM 639 C C . ALA A 1 84 ? 6.639 -5.692 20.783 1.00 97.88 84 ALA A C 1
ATOM 641 O O . ALA A 1 84 ? 6.555 -4.623 20.177 1.00 97.88 84 ALA A O 1
ATOM 642 N N . PRO A 1 85 ? 7.831 -6.313 20.934 1.00 98.31 85 PRO A N 1
ATOM 643 C CA . PRO A 1 85 ? 9.077 -5.731 20.430 1.00 98.31 85 PRO A CA 1
ATOM 644 C C . PRO A 1 85 ? 9.074 -5.499 18.917 1.00 98.31 85 PRO A C 1
ATOM 646 O O . PRO A 1 85 ? 9.466 -4.428 18.448 1.00 98.31 85 PRO A O 1
ATOM 649 N N . ARG A 1 86 ? 8.597 -6.473 18.133 1.00 97.94 86 ARG A N 1
ATOM 650 C CA . ARG A 1 86 ? 8.550 -6.348 16.674 1.00 97.94 86 ARG A CA 1
ATOM 651 C C . ARG A 1 86 ? 7.536 -5.299 16.229 1.00 97.94 86 ARG A C 1
ATOM 653 O O . ARG A 1 86 ? 7.794 -4.572 15.268 1.00 97.94 86 ARG A O 1
ATOM 660 N N . LEU A 1 87 ? 6.395 -5.199 16.912 1.00 98.44 87 LEU A N 1
ATOM 661 C CA . LEU A 1 87 ? 5.401 -4.167 16.629 1.00 98.44 87 LEU A CA 1
ATOM 662 C C . LEU A 1 87 ? 5.933 -2.764 16.957 1.00 98.44 87 LEU A C 1
ATOM 664 O O . LEU A 1 87 ? 5.787 -1.863 16.132 1.00 98.44 87 LEU A O 1
ATOM 668 N N . GLU A 1 88 ? 6.607 -2.585 18.096 1.00 98.31 88 GLU A N 1
ATOM 669 C CA . GLU A 1 88 ? 7.239 -1.310 18.463 1.00 98.31 88 GLU A CA 1
ATOM 670 C C . GLU A 1 88 ? 8.332 -0.902 17.467 1.00 98.31 88 GLU A C 1
ATOM 672 O O . GLU A 1 88 ? 8.406 0.266 17.087 1.00 98.31 88 GLU A O 1
ATOM 677 N N . ALA A 1 89 ? 9.122 -1.851 16.952 1.00 98.25 89 ALA A N 1
ATOM 678 C CA . ALA A 1 89 ? 10.106 -1.569 15.906 1.00 98.25 89 ALA A CA 1
ATOM 679 C C . ALA A 1 89 ? 9.454 -1.041 14.612 1.00 98.25 89 ALA A C 1
ATOM 681 O O . ALA A 1 89 ? 9.958 -0.096 14.000 1.00 98.25 89 ALA A O 1
ATOM 682 N N . VAL A 1 90 ? 8.308 -1.602 14.203 1.00 98.44 90 VAL A N 1
ATOM 683 C CA . VAL A 1 90 ? 7.525 -1.072 13.071 1.00 98.44 90 VAL A CA 1
ATOM 684 C C . VAL A 1 90 ? 6.999 0.326 13.385 1.00 98.44 90 VAL A C 1
ATOM 686 O O . VAL A 1 90 ? 7.136 1.225 12.559 1.00 98.44 90 VAL A O 1
ATOM 689 N N . VAL A 1 91 ? 6.428 0.538 14.573 1.00 98.50 91 VAL A N 1
ATOM 690 C CA . VAL A 1 91 ? 5.907 1.848 14.993 1.00 98.50 91 VAL A CA 1
ATOM 691 C C . VAL A 1 91 ? 7.014 2.906 15.022 1.00 98.50 91 VAL A C 1
ATOM 693 O O . VAL A 1 91 ? 6.781 4.031 14.582 1.00 98.50 91 VAL A O 1
ATOM 696 N N . ALA A 1 92 ? 8.224 2.563 15.465 1.00 98.38 92 ALA A N 1
ATOM 697 C CA . ALA A 1 92 ? 9.375 3.462 15.439 1.00 98.38 92 ALA A CA 1
ATOM 698 C C . ALA A 1 92 ? 9.744 3.879 14.004 1.00 98.38 92 ALA A C 1
ATOM 700 O O . ALA A 1 92 ? 9.866 5.073 13.734 1.00 98.38 92 ALA A O 1
ATOM 701 N N . LYS A 1 93 ? 9.821 2.925 13.063 1.00 98.19 93 LYS A N 1
ATOM 702 C CA . LYS A 1 93 ? 10.051 3.218 11.634 1.00 98.19 93 LYS A CA 1
ATOM 703 C C . LYS A 1 93 ? 8.935 4.079 11.029 1.00 98.19 93 LYS A C 1
ATOM 705 O O . LYS A 1 93 ? 9.208 4.996 10.263 1.00 98.19 93 LYS A O 1
ATOM 710 N N . LEU A 1 94 ? 7.676 3.813 11.387 1.00 97.69 94 LEU A N 1
ATOM 711 C CA . LEU A 1 94 ? 6.533 4.620 10.946 1.00 97.69 94 LEU A CA 1
ATOM 712 C C . LEU A 1 94 ? 6.628 6.067 11.454 1.00 97.69 94 LEU A C 1
ATOM 714 O O . LEU A 1 94 ? 6.350 6.992 10.694 1.00 97.69 94 LEU A O 1
ATOM 718 N N . ARG A 1 95 ? 7.031 6.270 12.717 1.00 97.06 95 ARG A N 1
ATOM 719 C CA . ARG A 1 95 ? 7.256 7.606 13.296 1.00 97.06 95 ARG A CA 1
ATOM 720 C C . ARG A 1 95 ? 8.393 8.345 12.591 1.00 97.06 95 ARG A C 1
ATOM 722 O O . ARG A 1 95 ? 8.212 9.515 12.274 1.00 97.06 95 ARG A O 1
ATOM 729 N N . ASP A 1 96 ? 9.509 7.671 12.306 1.00 96.81 96 ASP A N 1
ATOM 730 C CA . ASP A 1 96 ? 10.630 8.259 11.555 1.00 96.81 96 ASP A CA 1
ATOM 731 C C . ASP A 1 96 ? 10.197 8.703 10.148 1.00 96.81 96 ASP A C 1
ATOM 733 O O . ASP A 1 96 ? 10.362 9.865 9.777 1.00 96.81 96 ASP A O 1
ATOM 737 N N . ASN A 1 97 ? 9.531 7.821 9.395 1.00 95.62 97 ASN A N 1
ATOM 738 C CA . ASN A 1 97 ? 9.014 8.152 8.064 1.00 95.62 97 ASN A CA 1
ATOM 739 C C . ASN A 1 97 ? 8.008 9.315 8.103 1.00 95.62 97 ASN A C 1
ATOM 741 O O . ASN A 1 97 ? 8.045 10.197 7.241 1.00 95.62 97 ASN A O 1
ATOM 745 N N . ALA A 1 98 ? 7.119 9.348 9.102 1.00 92.44 98 ALA A N 1
ATOM 746 C CA . ALA A 1 98 ? 6.171 10.445 9.276 1.00 92.44 98 ALA A CA 1
ATOM 747 C C . ALA A 1 98 ? 6.886 11.775 9.569 1.00 92.44 98 ALA A C 1
ATOM 749 O O . ALA A 1 98 ? 6.568 12.777 8.934 1.00 92.44 98 ALA A O 1
ATOM 750 N N . ALA A 1 99 ? 7.886 11.780 10.458 1.00 93.12 99 ALA A N 1
ATOM 751 C CA . ALA A 1 99 ? 8.667 12.974 10.786 1.00 93.12 99 ALA A CA 1
ATOM 752 C C . ALA A 1 99 ? 9.450 13.502 9.571 1.00 93.12 99 ALA A C 1
ATOM 754 O O . ALA A 1 99 ? 9.424 14.694 9.274 1.00 93.12 99 ALA A O 1
ATOM 755 N N . ARG A 1 100 ? 10.086 12.609 8.802 1.00 93.38 100 ARG A N 1
ATOM 756 C CA . ARG A 1 100 ? 10.854 12.972 7.598 1.00 93.38 100 ARG A CA 1
ATOM 757 C C . ARG A 1 100 ? 9.994 13.569 6.487 1.00 93.38 100 ARG A C 1
ATOM 759 O O . ARG A 1 100 ? 10.510 14.316 5.662 1.00 93.38 100 ARG A O 1
ATOM 766 N N . THR A 1 101 ? 8.703 13.247 6.449 1.00 91.06 101 THR A N 1
ATOM 767 C CA . THR A 1 101 ? 7.785 13.671 5.379 1.00 91.06 101 THR A CA 1
ATOM 768 C C . THR A 1 101 ? 6.780 14.737 5.800 1.00 91.06 101 THR A C 1
ATOM 770 O O . THR A 1 101 ? 5.997 15.191 4.961 1.00 91.06 101 THR A O 1
ATOM 773 N N . GLU A 1 102 ? 6.793 15.163 7.065 1.00 87.81 102 GLU A N 1
ATOM 774 C CA . GLU A 1 102 ? 5.806 16.086 7.633 1.00 87.81 102 GLU A CA 1
ATOM 775 C C . GLU A 1 102 ? 5.788 17.436 6.906 1.00 87.81 102 GLU A C 1
ATOM 777 O O . GLU A 1 102 ? 4.727 17.903 6.496 1.00 87.81 102 GLU A O 1
ATOM 782 N N . ALA A 1 103 ? 6.969 18.017 6.682 1.00 88.56 103 ALA A N 1
ATOM 783 C CA . ALA A 1 103 ? 7.134 19.299 5.997 1.00 88.56 103 ALA A CA 1
ATOM 784 C C . ALA A 1 103 ? 7.199 19.178 4.461 1.00 88.56 103 ALA A C 1
ATOM 786 O O . ALA A 1 103 ? 7.293 20.187 3.762 1.00 88.56 103 ALA A O 1
ATOM 787 N N . MET A 1 104 ? 7.172 17.957 3.916 1.00 91.25 104 MET A N 1
ATOM 788 C CA . MET A 1 104 ? 7.247 17.739 2.473 1.00 91.25 104 MET A CA 1
ATOM 789 C C . MET A 1 104 ? 5.893 17.989 1.806 1.00 91.25 104 MET A C 1
ATOM 791 O O . MET A 1 104 ? 4.854 17.510 2.265 1.00 91.25 104 MET A O 1
ATOM 795 N N . GLY A 1 105 ? 5.916 18.679 0.664 1.00 89.19 105 GLY A N 1
ATOM 796 C CA . GLY A 1 105 ? 4.775 18.709 -0.252 1.00 89.19 105 GLY A CA 1
ATOM 797 C C . GLY A 1 105 ? 4.530 17.339 -0.911 1.00 89.19 105 GLY A C 1
ATOM 798 O O . GLY A 1 105 ? 5.428 16.492 -0.897 1.00 89.19 105 GLY A O 1
ATOM 799 N N . PRO A 1 106 ? 3.353 17.115 -1.529 1.00 88.06 106 PRO A N 1
ATOM 800 C CA . PRO A 1 106 ? 2.983 15.816 -2.106 1.00 88.06 106 PRO A CA 1
ATOM 801 C C . PRO A 1 106 ? 4.019 15.253 -3.089 1.00 88.06 106 PRO A C 1
ATOM 803 O O . PRO A 1 106 ? 4.426 14.102 -2.969 1.00 88.06 106 PRO A O 1
ATOM 806 N N . GLU A 1 107 ? 4.526 16.080 -4.007 1.00 90.62 107 GLU A N 1
ATOM 807 C CA . GLU A 1 107 ? 5.522 15.643 -4.994 1.00 90.62 107 GLU A CA 1
ATOM 808 C C . GLU A 1 107 ? 6.877 15.303 -4.364 1.00 90.62 107 GLU A C 1
ATOM 810 O O . GLU A 1 107 ? 7.490 14.299 -4.720 1.00 90.62 107 GLU A O 1
ATOM 815 N N . ALA A 1 108 ? 7.331 16.082 -3.378 1.00 92.38 108 ALA A N 1
ATOM 816 C CA . ALA A 1 108 ? 8.569 15.782 -2.661 1.00 92.38 108 ALA A CA 1
ATOM 817 C C . ALA A 1 108 ? 8.451 14.470 -1.868 1.00 92.38 108 ALA A C 1
ATOM 819 O O . ALA A 1 108 ? 9.370 13.656 -1.887 1.00 92.38 108 ALA A O 1
ATOM 820 N N . ARG A 1 109 ? 7.296 14.232 -1.231 1.00 90.88 109 ARG A N 1
ATOM 821 C CA . ARG A 1 109 ? 7.011 12.990 -0.500 1.00 90.88 109 ARG A CA 1
ATOM 822 C C . ARG A 1 109 ? 6.992 11.778 -1.430 1.00 90.88 109 ARG A C 1
ATOM 824 O O . ARG A 1 109 ? 7.621 10.772 -1.113 1.00 90.88 109 ARG A O 1
ATOM 831 N N . ARG A 1 110 ? 6.335 11.891 -2.590 1.00 90.19 110 ARG A N 1
ATOM 832 C CA . ARG A 1 110 ? 6.303 10.844 -3.627 1.00 90.19 110 ARG A CA 1
ATOM 833 C C . ARG A 1 110 ? 7.712 10.415 -4.047 1.00 90.19 110 ARG A C 1
ATOM 835 O O . ARG A 1 110 ? 7.957 9.229 -4.246 1.00 90.19 110 ARG A O 1
ATOM 842 N N . ARG A 1 111 ? 8.630 11.380 -4.162 1.00 93.25 111 ARG A N 1
ATOM 843 C CA . ARG A 1 111 ? 10.002 11.199 -4.665 1.00 93.25 111 ARG A CA 1
ATOM 844 C C . ARG A 1 111 ? 11.035 10.928 -3.559 1.00 93.25 111 ARG A C 1
ATOM 846 O O . ARG A 1 111 ? 12.225 10.848 -3.847 1.00 93.25 111 ARG A O 1
ATOM 853 N N . ALA A 1 112 ? 10.611 10.792 -2.300 1.00 93.62 112 ALA A N 1
ATOM 854 C CA . ALA A 1 112 ? 11.519 10.718 -1.153 1.00 93.62 112 ALA A CA 1
ATOM 855 C C . ALA A 1 112 ? 12.279 9.383 -1.025 1.00 93.62 112 ALA A C 1
ATOM 857 O O . ALA A 1 112 ? 13.247 9.319 -0.268 1.00 93.62 112 ALA A O 1
ATOM 858 N N . ASN A 1 113 ? 11.841 8.327 -1.725 1.00 94.19 113 ASN A N 1
ATOM 859 C CA . ASN A 1 113 ? 12.414 6.975 -1.667 1.00 94.19 113 ASN A CA 1
ATOM 860 C C . ASN A 1 113 ? 12.658 6.465 -0.237 1.00 94.19 113 ASN A C 1
ATOM 862 O O . ASN A 1 113 ? 13.707 5.903 0.083 1.00 94.19 113 ASN A O 1
ATOM 866 N N . LEU A 1 114 ? 11.680 6.677 0.647 1.00 94.38 114 LEU A N 1
ATOM 867 C CA . LEU A 1 114 ? 11.766 6.208 2.025 1.00 94.38 114 LEU A CA 1
ATOM 868 C C . LEU A 1 114 ? 11.457 4.714 2.105 1.00 94.38 114 LEU A C 1
ATOM 870 O O . LEU A 1 114 ? 10.373 4.308 1.679 1.00 94.38 114 LEU A O 1
ATOM 874 N N . PRO A 1 115 ? 12.337 3.895 2.709 1.00 95.69 115 PRO A N 1
ATOM 875 C CA . PRO A 1 115 ? 12.028 2.498 2.955 1.00 95.69 115 PRO A CA 1
ATOM 876 C C . PRO A 1 115 ? 10.742 2.349 3.774 1.00 95.69 115 PRO A C 1
ATOM 878 O O . PRO A 1 115 ? 10.564 2.969 4.826 1.00 95.69 115 PRO A O 1
ATOM 881 N N . CYS A 1 116 ? 9.843 1.488 3.307 1.00 96.81 116 CYS A N 1
ATOM 882 C CA . CYS A 1 116 ? 8.619 1.142 4.010 1.00 96.81 116 CYS A CA 1
ATOM 883 C C . CYS A 1 116 ? 8.941 0.616 5.414 1.00 96.81 116 CYS A C 1
ATOM 885 O O . CYS A 1 116 ? 9.821 -0.229 5.587 1.00 96.81 116 CYS A O 1
ATOM 887 N N . ALA A 1 117 ? 8.160 1.027 6.415 1.00 97.50 117 ALA A N 1
ATOM 888 C CA . ALA A 1 117 ? 8.338 0.568 7.793 1.00 97.50 117 ALA A CA 1
ATOM 889 C C . ALA A 1 117 ? 8.208 -0.960 7.975 1.00 97.50 117 ALA A C 1
ATOM 891 O O . ALA A 1 117 ? 8.670 -1.508 8.975 1.00 97.50 117 ALA A O 1
ATOM 892 N N . LEU A 1 118 ? 7.598 -1.656 7.007 1.00 97.94 118 LEU A N 1
ATOM 893 C CA . LEU A 1 118 ? 7.433 -3.112 6.993 1.00 97.94 118 LEU A CA 1
ATOM 894 C C . LEU A 1 118 ? 8.543 -3.850 6.228 1.00 97.94 118 LEU A C 1
ATOM 896 O O . LEU A 1 118 ? 8.484 -5.080 6.129 1.00 97.94 118 LEU A O 1
ATOM 900 N N . LEU A 1 119 ? 9.537 -3.143 5.681 1.00 97.75 119 LEU A N 1
ATOM 901 C CA . LEU A 1 119 ? 10.698 -3.760 5.044 1.00 97.75 119 LEU A CA 1
ATOM 902 C C . LEU A 1 119 ? 11.594 -4.416 6.107 1.00 97.75 119 LEU A C 1
ATOM 904 O O . LEU A 1 119 ? 12.017 -3.774 7.077 1.00 97.75 119 LEU A O 1
ATOM 908 N N . GLY A 1 120 ? 11.828 -5.715 5.930 1.00 96.50 120 GLY A N 1
ATOM 909 C CA . GLY A 1 120 ? 12.735 -6.516 6.739 1.00 96.50 120 GLY A CA 1
ATOM 910 C C . GLY A 1 120 ? 14.188 -6.321 6.325 1.00 96.50 120 GLY A C 1
ATOM 911 O O . GLY A 1 120 ? 14.485 -5.829 5.237 1.00 96.50 120 GLY A O 1
ATOM 912 N N . GLU A 1 121 ? 15.096 -6.726 7.205 1.00 94.19 121 GLU A N 1
ATOM 913 C CA . GLU A 1 121 ? 16.543 -6.640 6.976 1.00 94.19 121 GLU A CA 1
ATOM 914 C C . GLU A 1 121 ? 17.012 -7.568 5.845 1.00 94.19 121 GLU A C 1
ATOM 916 O O . GLU A 1 121 ? 17.991 -7.272 5.170 1.00 94.19 121 GLU A O 1
ATOM 921 N N . ASP A 1 122 ? 16.264 -8.643 5.571 1.00 94.50 122 ASP A N 1
ATOM 922 C CA . ASP A 1 122 ? 16.484 -9.560 4.445 1.00 94.50 122 ASP A CA 1
ATOM 923 C C . ASP A 1 122 ? 15.992 -8.999 3.092 1.00 94.50 122 ASP A C 1
ATOM 925 O O . ASP A 1 122 ? 15.976 -9.708 2.084 1.00 94.50 122 ASP A O 1
ATOM 929 N N . GLY A 1 123 ? 15.537 -7.742 3.061 1.00 94.50 123 GLY A N 1
ATOM 930 C CA . GLY A 1 123 ? 14.971 -7.101 1.875 1.00 94.50 123 GLY A CA 1
ATOM 931 C C . GLY A 1 123 ? 13.560 -7.582 1.515 1.00 94.50 123 GLY A C 1
ATOM 932 O O . GLY A 1 123 ? 13.012 -7.158 0.495 1.00 94.50 123 GLY A O 1
ATOM 933 N N . ALA A 1 124 ? 12.939 -8.450 2.321 1.00 96.31 124 ALA A N 1
ATOM 934 C CA . ALA A 1 124 ? 11.567 -8.902 2.120 1.00 96.31 124 ALA A CA 1
ATOM 935 C C . ALA A 1 124 ? 10.575 -8.173 3.036 1.00 96.31 124 ALA A C 1
ATOM 937 O O . ALA A 1 124 ? 10.888 -7.675 4.115 1.00 96.31 124 ALA A O 1
ATOM 938 N N . CYS A 1 125 ? 9.318 -8.108 2.594 1.00 96.62 125 CYS A N 1
ATOM 939 C CA . CYS A 1 125 ? 8.248 -7.540 3.404 1.00 96.62 125 CYS A CA 1
ATOM 940 C C . CYS A 1 125 ? 7.943 -8.455 4.598 1.00 96.62 125 CYS A C 1
ATOM 942 O O . CYS A 1 125 ? 7.593 -9.624 4.426 1.00 96.62 125 CYS A O 1
ATOM 944 N N . THR A 1 126 ? 7.991 -7.894 5.803 1.00 97.50 126 THR A N 1
ATOM 945 C CA . THR A 1 126 ? 7.677 -8.599 7.056 1.00 97.50 126 THR A CA 1
ATOM 946 C C . THR A 1 126 ? 6.186 -8.908 7.233 1.00 97.50 126 THR A C 1
ATOM 948 O O . THR A 1 126 ? 5.832 -9.719 8.087 1.00 97.50 126 THR A O 1
ATOM 951 N N . ALA A 1 127 ? 5.326 -8.294 6.414 1.00 97.00 127 ALA A N 1
ATOM 952 C CA . ALA A 1 127 ? 3.877 -8.487 6.375 1.00 97.00 127 ALA A CA 1
ATOM 953 C C . ALA A 1 127 ? 3.393 -8.879 4.965 1.00 97.00 127 ALA A C 1
ATOM 955 O O . ALA A 1 127 ? 2.358 -8.406 4.497 1.00 97.00 127 ALA A O 1
ATOM 956 N N . TYR A 1 128 ? 4.169 -9.710 4.255 1.00 96.25 128 TYR A N 1
ATOM 957 C CA . TYR A 1 128 ? 3.942 -10.042 2.841 1.00 96.25 128 TYR A CA 1
ATOM 958 C C . TYR A 1 128 ? 2.508 -10.517 2.537 1.00 96.25 128 TYR A C 1
ATOM 960 O O . TYR A 1 128 ? 1.931 -10.136 1.516 1.00 96.25 128 TYR A O 1
ATOM 968 N N . GLU A 1 129 ? 1.925 -11.309 3.438 1.00 95.94 129 GLU A N 1
ATOM 969 C CA . GLU A 1 129 ? 0.568 -11.862 3.322 1.00 95.94 129 GLU A CA 1
ATOM 970 C C . GLU A 1 129 ? -0.542 -10.828 3.520 1.00 95.94 129 GLU A C 1
ATOM 972 O O . GLU A 1 129 ? -1.658 -11.045 3.057 1.00 95.94 129 GLU A O 1
ATOM 977 N N . ALA A 1 130 ? -0.245 -9.706 4.178 1.00 97.00 130 ALA A N 1
ATOM 978 C CA . ALA A 1 130 ? -1.179 -8.616 4.455 1.00 97.00 130 ALA A CA 1
ATOM 979 C C . ALA A 1 130 ? -0.887 -7.362 3.618 1.00 97.00 130 ALA A C 1
ATOM 981 O O . ALA A 1 130 ? -1.393 -6.280 3.919 1.00 97.00 130 ALA A O 1
ATOM 982 N N . ARG A 1 131 ? -0.063 -7.492 2.569 1.00 97.06 131 ARG A N 1
ATOM 983 C CA . ARG A 1 131 ? 0.283 -6.381 1.679 1.00 97.06 131 ARG A CA 1
ATOM 984 C C . ARG A 1 131 ? -0.983 -5.717 1.119 1.00 97.06 131 ARG A C 1
ATOM 986 O O . ARG A 1 131 ? -1.870 -6.430 0.645 1.00 97.06 131 ARG A O 1
ATOM 993 N N . PRO A 1 132 ? -1.054 -4.376 1.118 1.00 98.12 132 PRO A N 1
ATOM 994 C CA . PRO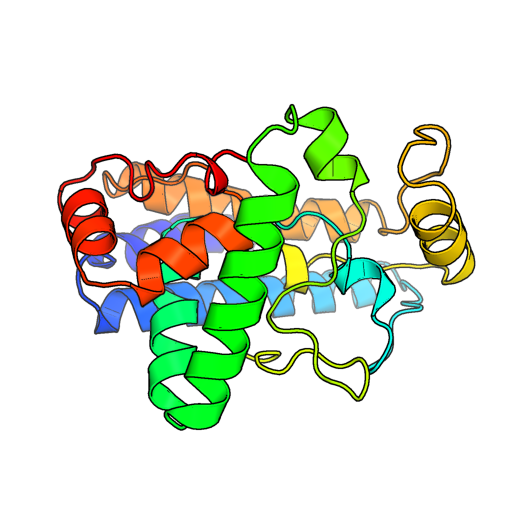 A 1 132 ? -2.123 -3.660 0.436 1.00 98.12 132 PRO A CA 1
ATOM 995 C C . PRO A 1 132 ? -2.159 -3.960 -1.065 1.00 98.12 132 PRO A C 1
ATOM 997 O O . PRO A 1 132 ? -1.153 -4.355 -1.661 1.00 98.12 132 PRO A O 1
ATOM 1000 N N . ALA A 1 133 ? -3.298 -3.700 -1.695 1.00 98.19 133 ALA A N 1
ATOM 1001 C CA . ALA A 1 133 ? -3.560 -3.952 -3.102 1.00 98.19 133 ALA A CA 1
ATOM 1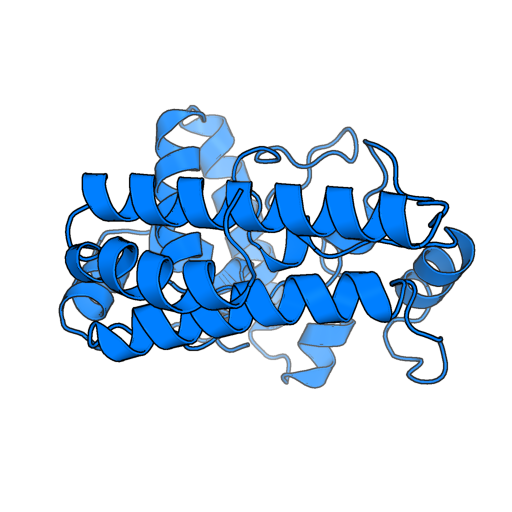002 C C . ALA A 1 133 ? -2.539 -3.278 -4.027 1.00 98.19 133 ALA A C 1
ATOM 1004 O O . ALA A 1 133 ? -2.084 -3.895 -4.989 1.00 98.19 133 ALA A O 1
ATOM 1005 N N . GLN A 1 134 ? -2.096 -2.059 -3.696 1.00 97.69 134 GLN A N 1
ATOM 1006 C CA . GLN A 1 134 ? -1.053 -1.368 -4.461 1.00 97.69 134 GLN A CA 1
ATOM 1007 C C . GLN A 1 134 ? 0.289 -2.115 -4.423 1.00 97.69 134 GLN A C 1
ATOM 1009 O O . GLN A 1 134 ? 0.951 -2.238 -5.450 1.00 97.69 134 GLN A O 1
ATOM 1014 N N . CYS A 1 135 ? 0.655 -2.695 -3.278 1.00 97.50 135 CYS A N 1
ATOM 1015 C CA . CYS A 1 135 ? 1.858 -3.520 -3.145 1.00 97.50 135 CYS A CA 1
ATOM 1016 C C . CYS A 1 135 ? 1.717 -4.896 -3.815 1.00 97.50 135 CYS A C 1
ATOM 1018 O O . CYS A 1 135 ? 2.726 -5.498 -4.181 1.00 97.50 135 CYS A O 1
ATOM 1020 N N . ARG A 1 136 ? 0.492 -5.429 -3.926 1.00 96.94 136 ARG A N 1
ATOM 1021 C CA . ARG A 1 136 ? 0.209 -6.703 -4.610 1.00 96.94 136 ARG A CA 1
ATOM 1022 C C . ARG A 1 136 ? 0.234 -6.559 -6.125 1.00 96.94 136 ARG A C 1
ATOM 1024 O O . ARG A 1 136 ? 0.817 -7.407 -6.791 1.00 96.94 136 ARG A O 1
ATOM 1031 N N . LYS A 1 137 ? -0.375 -5.492 -6.659 1.00 96.44 137 LYS A N 1
ATOM 1032 C CA . LYS A 1 137 ? -0.464 -5.264 -8.109 1.00 96.44 137 LYS A CA 1
ATOM 1033 C C . LYS A 1 137 ? 0.862 -4.871 -8.740 1.00 96.44 137 LYS A C 1
ATOM 1035 O O . LYS A 1 137 ? 1.087 -5.187 -9.908 1.00 96.44 137 LYS A O 1
ATOM 1040 N N . PHE A 1 138 ? 1.691 -4.131 -8.000 1.00 97.31 138 PHE A N 1
ATOM 1041 C CA . PHE A 1 138 ? 2.898 -3.559 -8.568 1.00 97.31 138 PHE A CA 1
ATOM 1042 C C . PHE A 1 138 ? 3.864 -4.676 -8.949 1.00 97.31 138 PHE A C 1
ATOM 1044 O O . PHE A 1 138 ? 4.215 -5.532 -8.136 1.00 97.31 138 PHE A O 1
ATOM 1051 N N . HIS A 1 139 ? 4.301 -4.654 -10.199 1.00 97.25 139 HIS A N 1
ATOM 1052 C CA . HIS A 1 139 ? 5.236 -5.616 -10.753 1.00 97.25 139 HIS A CA 1
ATOM 1053 C C . HIS A 1 139 ? 6.124 -4.920 -11.778 1.00 97.25 139 HIS A C 1
ATOM 1055 O O . HIS A 1 139 ? 5.812 -3.843 -12.276 1.00 97.25 139 HIS A O 1
ATOM 1061 N N . SER A 1 140 ? 7.241 -5.553 -12.106 1.00 97.81 140 SER A N 1
ATOM 1062 C CA . SER A 1 140 ? 8.153 -5.069 -13.127 1.00 97.81 140 SER A CA 1
ATOM 1063 C C . SER A 1 140 ? 8.410 -6.143 -14.164 1.00 97.81 140 SER A C 1
ATOM 1065 O O . SER A 1 140 ? 8.557 -7.319 -13.828 1.00 97.81 140 SER A O 1
ATOM 1067 N N . THR A 1 141 ? 8.501 -5.723 -15.419 1.00 97.75 141 THR A N 1
ATOM 1068 C CA . THR A 1 141 ? 8.968 -6.554 -16.534 1.00 97.75 141 THR A CA 1
ATOM 1069 C C . THR A 1 141 ? 10.486 -6.483 -16.722 1.00 97.75 141 THR A C 1
ATOM 1071 O O . THR A 1 141 ? 11.056 -7.324 -17.413 1.00 97.75 141 THR A O 1
ATOM 1074 N N . ARG A 1 142 ? 11.167 -5.500 -16.106 1.00 97.62 142 ARG A N 1
ATOM 1075 C CA . ARG A 1 142 ? 12.619 -5.280 -16.218 1.00 97.62 142 ARG A CA 1
ATOM 1076 C C . ARG A 1 142 ? 13.197 -4.667 -14.941 1.00 97.62 142 ARG A C 1
ATOM 1078 O O . ARG A 1 142 ? 12.816 -3.56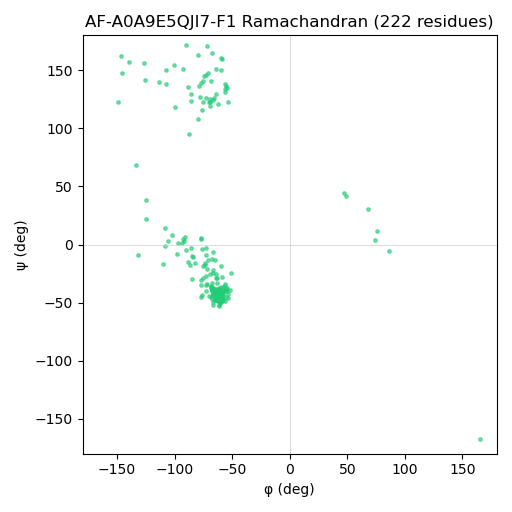7 -14.546 1.00 97.62 142 ARG A O 1
ATOM 1085 N N . LEU A 1 143 ? 14.171 -5.341 -14.327 1.00 96.88 143 LEU A N 1
ATOM 1086 C CA . LEU A 1 143 ? 14.834 -4.853 -13.109 1.00 96.88 143 LEU A CA 1
ATOM 1087 C C . LEU A 1 143 ? 15.501 -3.482 -13.316 1.00 96.88 143 LEU A C 1
ATOM 1089 O O . LEU A 1 143 ? 15.297 -2.588 -12.501 1.00 96.88 143 LEU A O 1
ATOM 1093 N N . ALA A 1 144 ? 16.193 -3.297 -14.445 1.00 97.38 144 ALA A N 1
ATOM 1094 C CA . ALA A 1 144 ? 16.901 -2.058 -14.771 1.00 97.38 144 ALA A CA 1
ATOM 1095 C C . ALA A 1 144 ? 15.995 -0.812 -14.751 1.00 97.38 144 ALA A C 1
ATOM 1097 O O . ALA A 1 144 ? 16.427 0.258 -14.337 1.00 97.38 144 ALA A O 1
ATOM 1098 N N . THR A 1 145 ? 14.719 -0.944 -15.137 1.00 97.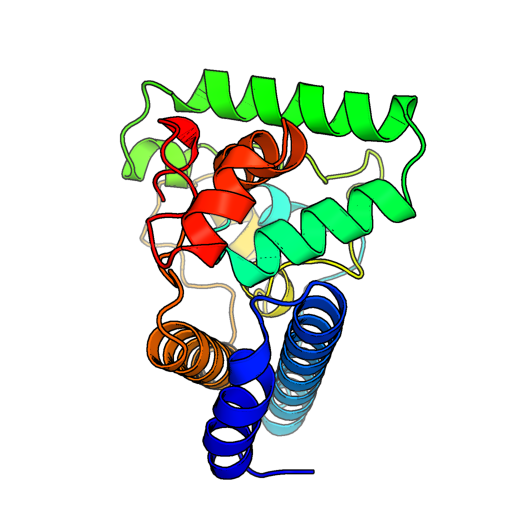12 145 THR A N 1
ATOM 1099 C CA . THR A 1 145 ? 13.754 0.164 -15.057 1.00 97.12 145 THR A CA 1
ATOM 1100 C C . THR A 1 145 ? 13.496 0.565 -13.606 1.00 97.12 145 THR A C 1
ATOM 1102 O O . THR A 1 145 ? 13.484 1.748 -13.287 1.00 97.12 145 THR A O 1
ATOM 1105 N N . CYS A 1 146 ? 13.350 -0.408 -12.701 1.00 97.25 146 CYS A N 1
ATOM 1106 C CA . CYS A 1 146 ? 13.181 -0.126 -11.277 1.00 97.25 146 CYS A CA 1
ATOM 1107 C C . CYS A 1 146 ? 14.444 0.480 -10.651 1.00 97.25 146 CYS A C 1
ATOM 1109 O O . CYS A 1 146 ? 14.329 1.368 -9.812 1.00 97.25 146 CYS A O 1
ATOM 1111 N N . GLU A 1 147 ? 15.632 0.012 -11.041 1.00 97.31 147 GLU A N 1
ATOM 1112 C CA . GLU A 1 147 ? 16.913 0.553 -10.564 1.00 97.31 147 GLU A CA 1
ATOM 1113 C C . GLU A 1 147 ? 17.103 2.006 -11.009 1.00 97.31 147 GLU A C 1
ATOM 1115 O O . GLU A 1 147 ? 17.506 2.848 -10.202 1.00 97.31 147 GLU A O 1
ATOM 1120 N N . ALA A 1 148 ? 16.738 2.315 -12.257 1.00 97.06 148 ALA A N 1
ATOM 1121 C CA . ALA A 1 148 ? 16.734 3.674 -12.783 1.00 97.06 148 ALA A CA 1
ATOM 1122 C C . ALA A 1 148 ? 15.761 4.565 -11.997 1.00 97.06 148 ALA A C 1
ATOM 1124 O O . ALA A 1 148 ? 16.184 5.586 -11.459 1.00 97.06 148 ALA A O 1
ATOM 1125 N N . SER A 1 149 ? 14.493 4.153 -11.836 1.00 95.88 149 SER A N 1
ATOM 1126 C CA . SER A 1 149 ? 13.504 4.924 -11.064 1.00 95.88 149 SER A CA 1
ATOM 1127 C C . SER A 1 149 ? 13.924 5.127 -9.608 1.00 95.88 149 SER A C 1
ATOM 1129 O O . SER A 1 149 ? 13.686 6.183 -9.034 1.00 95.88 149 SER A O 1
ATOM 1131 N N . HIS A 1 150 ? 14.565 4.136 -8.986 1.00 95.75 150 HIS A N 1
ATOM 1132 C CA . HIS A 1 150 ? 15.039 4.261 -7.609 1.00 95.75 150 HIS A CA 1
ATOM 1133 C C . HIS A 1 150 ? 16.258 5.189 -7.490 1.00 95.75 150 HIS A C 1
ATOM 1135 O O . HIS A 1 150 ? 16.398 5.908 -6.503 1.00 95.75 150 HIS A O 1
ATOM 1141 N N . SER A 1 151 ? 17.143 5.190 -8.487 1.00 95.94 151 SER A N 1
ATOM 1142 C CA . SER A 1 151 ? 18.316 6.073 -8.512 1.00 95.94 151 SER A CA 1
ATOM 1143 C C . SER A 1 151 ? 17.949 7.518 -8.860 1.00 95.94 151 SER A C 1
ATOM 1145 O O . SER A 1 151 ? 18.612 8.446 -8.405 1.00 95.94 151 SER A O 1
ATOM 1147 N N . ALA A 1 152 ? 16.876 7.712 -9.630 1.00 95.44 152 ALA A N 1
ATOM 1148 C CA . ALA A 1 152 ? 16.390 9.011 -10.080 1.00 95.44 152 ALA A CA 1
ATOM 1149 C C . ALA A 1 152 ? 14.862 9.143 -9.881 1.00 95.44 152 ALA A C 1
ATOM 1151 O O . ALA A 1 152 ? 14.116 9.218 -10.856 1.00 95.44 152 ALA A O 1
ATOM 1152 N N . PRO A 1 153 ? 14.357 9.216 -8.631 1.00 92.12 153 PRO A N 1
ATOM 1153 C CA . PRO A 1 153 ? 12.914 9.217 -8.349 1.00 92.12 153 PRO A CA 1
ATOM 1154 C C . PRO A 1 153 ? 12.152 10.430 -8.888 1.00 92.12 153 PRO A C 1
ATOM 1156 O O . PRO A 1 153 ? 10.925 10.424 -8.893 1.00 92.12 153 PRO A O 1
ATOM 1159 N N . GLY A 1 154 ? 12.858 11.486 -9.300 1.00 92.38 154 GLY A N 1
ATOM 1160 C CA . GLY A 1 154 ? 12.266 12.669 -9.918 1.00 92.38 154 GLY A CA 1
ATOM 1161 C C . GLY A 1 154 ? 12.290 12.686 -11.446 1.00 92.38 154 GLY A C 1
ATOM 1162 O O . GLY A 1 154 ? 11.869 13.690 -12.018 1.00 92.38 154 GLY A O 1
ATOM 1163 N N . ASP A 1 155 ? 12.807 11.640 -12.090 1.00 94.75 155 ASP A N 1
ATOM 1164 C CA . ASP A 1 155 ? 12.854 11.540 -13.546 1.00 94.75 155 ASP A CA 1
ATOM 1165 C C . ASP A 1 155 ? 11.561 10.918 -14.091 1.00 94.75 155 ASP A C 1
ATOM 1167 O O . ASP A 1 155 ? 11.401 9.698 -14.169 1.00 94.75 155 ASP A O 1
ATOM 1171 N N . ASP A 1 156 ? 10.635 11.789 -14.490 1.00 91.25 156 ASP A N 1
ATOM 1172 C CA . ASP A 1 156 ? 9.336 11.406 -15.050 1.00 91.25 156 ASP A CA 1
ATOM 1173 C C . ASP A 1 156 ? 9.437 10.840 -16.487 1.00 91.25 156 ASP A C 1
ATOM 1175 O O . ASP A 1 156 ? 8.429 10.413 -17.052 1.00 91.25 156 ASP A O 1
ATOM 1179 N N . SER A 1 157 ? 10.634 10.816 -17.096 1.00 96.00 157 SER A N 1
ATOM 1180 C CA . SER A 1 157 ? 10.860 10.211 -18.418 1.00 96.00 157 SER A CA 1
ATOM 1181 C C . SER A 1 157 ? 11.054 8.692 -18.366 1.00 96.00 157 SER A C 1
ATOM 1183 O O . SER A 1 157 ? 10.932 8.011 -19.391 1.00 96.00 157 SER A O 1
ATOM 1185 N N . ILE A 1 158 ? 11.319 8.135 -17.178 1.00 94.88 158 ILE A N 1
ATOM 1186 C CA . ILE A 1 158 ? 11.483 6.695 -16.992 1.00 94.88 158 ILE A CA 1
ATOM 1187 C C . ILE A 1 158 ? 10.126 6.013 -17.179 1.00 94.88 158 ILE A C 1
ATOM 1189 O O . ILE A 1 158 ? 9.168 6.257 -16.446 1.00 94.88 158 ILE A O 1
ATOM 1193 N N . ALA A 1 159 ? 10.049 5.124 -18.168 1.00 93.31 159 ALA A N 1
ATOM 1194 C CA . ALA A 1 159 ? 8.827 4.390 -18.465 1.00 93.31 159 ALA A CA 1
ATOM 1195 C C . ALA A 1 159 ? 8.351 3.552 -17.266 1.00 93.31 159 ALA A C 1
ATOM 1197 O O . ALA A 1 159 ? 9.153 3.031 -16.488 1.00 93.31 159 ALA A O 1
ATOM 1198 N N . SER A 1 160 ? 7.032 3.354 -17.165 1.00 94.19 160 SER A N 1
ATOM 1199 C CA . SER A 1 160 ? 6.465 2.458 -16.155 1.00 94.19 160 SER A CA 1
ATOM 1200 C C . SER A 1 160 ? 7.059 1.045 -16.283 1.00 94.19 160 SER A C 1
ATOM 1202 O O . SER A 1 160 ? 7.120 0.506 -17.393 1.00 94.19 160 SER A O 1
ATOM 1204 N N . PRO A 1 161 ? 7.470 0.412 -15.168 1.00 96.25 161 PRO A N 1
ATOM 1205 C CA . PRO A 1 161 ? 7.976 -0.956 -15.191 1.00 96.25 161 PRO A CA 1
ATOM 1206 C C . PRO A 1 161 ? 6.862 -2.008 -15.353 1.00 96.25 161 PRO A C 1
ATOM 1208 O O . PRO A 1 161 ? 7.154 -3.154 -15.718 1.00 96.25 161 PRO A O 1
ATOM 1211 N N . GLU A 1 162 ? 5.604 -1.644 -15.073 1.00 97.88 162 GLU A N 1
ATOM 1212 C CA . GLU A 1 162 ? 4.444 -2.543 -15.098 1.00 97.88 162 GLU A CA 1
ATOM 1213 C C . GLU A 1 162 ? 4.020 -2.885 -16.540 1.00 97.88 162 GLU A C 1
ATOM 1215 O O . GLU A 1 162 ? 4.046 -2.045 -17.439 1.00 97.88 162 GLU A O 1
ATOM 1220 N N . HIS A 1 163 ? 3.547 -4.114 -16.768 1.00 98.25 163 HIS A N 1
ATOM 1221 C CA . HIS A 1 163 ? 2.916 -4.469 -18.038 1.00 98.25 163 HIS A CA 1
ATOM 1222 C C . HIS A 1 163 ? 1.518 -3.819 -18.133 1.00 98.25 163 HIS A C 1
ATOM 1224 O O . HIS A 1 163 ? 0.683 -4.082 -17.257 1.00 98.25 163 HIS A O 1
ATOM 1230 N N . PRO A 1 164 ? 1.191 -3.050 -19.195 1.00 97.62 164 PRO A N 1
ATOM 1231 C CA . PRO A 1 164 ? -0.028 -2.236 -19.244 1.00 97.62 164 PRO A CA 1
ATOM 1232 C C . PRO A 1 164 ? -1.327 -3.014 -19.007 1.00 97.62 164 PRO A C 1
ATOM 1234 O O . PRO A 1 164 ? -2.159 -2.594 -18.207 1.00 97.62 164 PRO A O 1
ATOM 1237 N N . ALA A 1 165 ? -1.488 -4.180 -19.640 1.00 97.25 165 ALA A N 1
ATOM 1238 C CA . ALA A 1 165 ? -2.706 -4.980 -19.492 1.00 97.25 165 ALA A CA 1
ATOM 1239 C C . ALA A 1 165 ? -2.865 -5.578 -18.081 1.00 97.25 165 ALA A C 1
ATOM 1241 O O . ALA A 1 165 ? -3.968 -5.620 -17.543 1.00 97.25 165 ALA A O 1
ATOM 1242 N N . VAL A 1 166 ? -1.759 -5.986 -17.444 1.00 97.94 166 VAL A N 1
ATOM 1243 C CA . VAL A 1 166 ? -1.792 -6.539 -16.080 1.00 97.94 166 VAL A CA 1
ATOM 1244 C C . VAL A 1 166 ? -2.115 -5.423 -15.087 1.00 97.94 166 VAL A C 1
ATOM 1246 O O . VAL A 1 166 ? -2.974 -5.598 -14.223 1.00 97.94 166 VAL A O 1
ATOM 1249 N N . ALA A 1 167 ? -1.482 -4.256 -15.249 1.00 97.75 167 ALA A N 1
ATOM 1250 C CA . ALA A 1 167 ? -1.752 -3.076 -14.435 1.00 97.75 167 ALA A CA 1
ATOM 1251 C C . ALA A 1 167 ? -3.210 -2.609 -14.565 1.00 97.75 167 ALA A C 1
ATOM 1253 O O . ALA A 1 167 ? -3.850 -2.324 -13.552 1.00 97.75 167 ALA A O 1
ATOM 1254 N N . HIS A 1 168 ? -3.745 -2.574 -15.790 1.00 97.50 168 HIS A N 1
ATOM 1255 C CA . HIS A 1 168 ? -5.132 -2.201 -16.058 1.00 97.50 168 HIS A CA 1
ATOM 1256 C C . HIS A 1 168 ? -6.120 -3.156 -15.377 1.00 97.50 168 HIS A C 1
ATOM 1258 O O . HIS A 1 168 ? -6.968 -2.711 -14.604 1.00 97.50 168 HIS A O 1
ATOM 1264 N N . ASN A 1 169 ? -5.978 -4.466 -15.594 1.00 96.69 169 ASN A N 1
ATOM 1265 C CA . ASN A 1 169 ? -6.891 -5.460 -15.025 1.00 96.69 169 ASN A CA 1
ATOM 1266 C C . ASN A 1 169 ? -6.877 -5.434 -13.489 1.00 96.69 169 ASN A C 1
ATOM 1268 O O . ASN A 1 169 ? -7.930 -5.484 -12.858 1.00 96.69 169 ASN A O 1
ATOM 1272 N N . ALA A 1 170 ? -5.700 -5.277 -12.876 1.00 97.38 170 ALA A N 1
ATOM 1273 C CA . ALA A 1 170 ? -5.581 -5.096 -11.432 1.00 97.38 170 ALA A CA 1
ATOM 1274 C C . ALA A 1 170 ? -6.273 -3.808 -10.944 1.00 97.38 170 ALA A C 1
ATOM 1276 O O . ALA A 1 170 ? -6.986 -3.822 -9.937 1.00 97.38 170 ALA A O 1
ATOM 1277 N N . ALA A 1 171 ? -6.103 -2.696 -11.666 1.00 96.94 171 ALA A N 1
ATOM 1278 C CA . ALA A 1 171 ? -6.722 -1.417 -11.326 1.00 96.94 171 ALA A CA 1
ATOM 1279 C C . ALA A 1 171 ? -8.258 -1.464 -11.383 1.00 96.94 171 ALA A C 1
ATOM 1281 O O . ALA A 1 171 ? -8.908 -0.815 -10.561 1.00 96.94 171 ALA A O 1
ATOM 1282 N N . VAL A 1 172 ? -8.849 -2.254 -12.287 1.00 96.94 172 VAL A N 1
ATOM 1283 C CA . VAL A 1 172 ? -10.306 -2.475 -12.341 1.00 96.94 172 VAL A CA 1
ATOM 1284 C C . VAL A 1 172 ? -10.814 -3.107 -11.041 1.00 96.94 172 VAL A C 1
ATOM 1286 O O . VAL A 1 172 ? -11.741 -2.573 -10.430 1.00 96.94 172 VAL A O 1
ATOM 1289 N N . ILE A 1 173 ? -10.162 -4.170 -10.556 1.00 97.31 173 ILE A N 1
ATOM 1290 C CA . ILE A 1 173 ? -10.549 -4.864 -9.313 1.00 97.31 173 ILE A CA 1
ATOM 1291 C C . ILE A 1 173 ? -10.470 -3.927 -8.103 1.00 97.31 173 ILE A C 1
ATOM 1293 O O . ILE A 1 173 ? -11.391 -3.886 -7.283 1.00 97.31 173 ILE A O 1
ATOM 1297 N N . ILE A 1 174 ? -9.398 -3.134 -8.017 1.00 97.56 174 ILE A N 1
ATOM 1298 C CA . ILE A 1 174 ? -9.199 -2.133 -6.957 1.00 97.56 174 ILE A CA 1
ATOM 1299 C C . ILE A 1 174 ? -10.266 -1.037 -7.033 1.00 97.56 174 ILE A C 1
ATOM 1301 O O . ILE A 1 174 ? -10.826 -0.635 -6.013 1.00 97.56 174 ILE A O 1
ATOM 1305 N N . THR A 1 175 ? -10.582 -0.569 -8.240 1.00 97.00 175 THR A N 1
ATOM 1306 C CA . THR A 1 175 ? -11.598 0.465 -8.463 1.00 97.00 175 THR A CA 1
ATOM 1307 C C . THR A 1 175 ? -12.978 -0.016 -8.025 1.00 97.00 175 THR A C 1
ATOM 1309 O O . THR A 1 175 ? -13.663 0.700 -7.295 1.00 97.00 175 THR A O 1
ATOM 1312 N N . GLN A 1 176 ? -13.365 -1.237 -8.397 1.00 96.94 176 GLN A N 1
ATOM 1313 C CA . GLN A 1 176 ? -14.642 -1.840 -8.005 1.00 96.94 176 GLN A CA 1
ATOM 1314 C C . GLN A 1 176 ? -14.737 -2.032 -6.482 1.00 96.94 176 GLN A C 1
ATOM 1316 O O . GLN A 1 176 ? -15.747 -1.662 -5.883 1.00 96.94 176 GLN A O 1
ATOM 1321 N N . ALA A 1 177 ? -13.663 -2.491 -5.827 1.00 97.44 177 ALA A N 1
ATOM 1322 C CA . ALA A 1 177 ? -13.607 -2.581 -4.366 1.00 97.44 177 ALA A CA 1
ATOM 1323 C C . ALA A 1 177 ? -13.779 -1.203 -3.700 1.00 97.44 177 ALA A C 1
ATOM 1325 O O . ALA A 1 177 ? -14.583 -1.040 -2.784 1.00 97.44 177 ALA A O 1
ATOM 1326 N N . ASN A 1 178 ? -13.090 -0.175 -4.201 1.00 97.25 178 ASN A N 1
ATOM 1327 C CA . ASN A 1 178 ? -13.209 1.187 -3.679 1.00 97.25 178 ASN A CA 1
ATOM 1328 C C . ASN A 1 178 ? -14.614 1.769 -3.876 1.00 97.25 178 ASN A C 1
ATOM 1330 O O . ASN A 1 178 ? -15.122 2.458 -2.992 1.00 97.25 178 ASN A O 1
ATOM 1334 N N . GLN A 1 179 ? -15.257 1.491 -5.011 1.00 97.19 179 GLN A N 1
ATOM 1335 C CA . GLN A 1 179 ? -16.648 1.875 -5.257 1.00 97.19 179 GLN A CA 1
ATOM 1336 C C . GLN A 1 179 ? -17.601 1.177 -4.281 1.00 97.19 179 GLN A C 1
ATOM 1338 O O . GLN A 1 179 ? -18.487 1.833 -3.736 1.00 97.19 179 GLN A O 1
ATOM 1343 N N . ALA A 1 180 ? -17.392 -0.111 -4.000 1.00 97.44 180 ALA A N 1
ATOM 1344 C CA . ALA A 1 180 ? -18.171 -0.853 -3.014 1.00 97.44 180 ALA A CA 1
ATOM 1345 C C . ALA A 1 180 ? -18.029 -0.275 -1.596 1.00 97.44 180 ALA A C 1
ATOM 1347 O O . ALA A 1 180 ? -19.031 -0.067 -0.913 1.00 97.44 180 ALA A O 1
ATOM 1348 N N . VAL A 1 181 ? -16.808 0.075 -1.177 1.00 97.81 181 VAL A N 1
ATOM 1349 C CA . VAL A 1 181 ? -16.564 0.745 0.113 1.00 97.81 181 VAL A CA 1
ATOM 1350 C C . VAL A 1 181 ? -17.293 2.095 0.177 1.00 97.81 181 VAL A C 1
ATOM 1352 O O . VAL A 1 181 ? -17.959 2.383 1.170 1.00 97.81 181 VAL A O 1
ATOM 1355 N N . ARG A 1 182 ? -17.253 2.904 -0.894 1.00 97.12 182 ARG A N 1
ATOM 1356 C CA . ARG A 1 182 ? -18.010 4.173 -0.955 1.00 97.12 182 ARG A CA 1
ATOM 1357 C C . ARG A 1 182 ? -19.516 3.951 -0.873 1.00 97.12 182 ARG A C 1
ATOM 1359 O O . ARG A 1 182 ? -20.189 4.682 -0.154 1.00 97.12 182 ARG A O 1
ATOM 1366 N N . ALA A 1 183 ? -20.036 2.945 -1.574 1.00 96.56 183 ALA A N 1
ATOM 1367 C CA . ALA A 1 183 ? -21.456 2.598 -1.556 1.00 96.56 183 ALA A CA 1
ATOM 1368 C C . ALA A 1 183 ? -21.938 2.159 -0.161 1.00 96.56 183 ALA A C 1
ATOM 1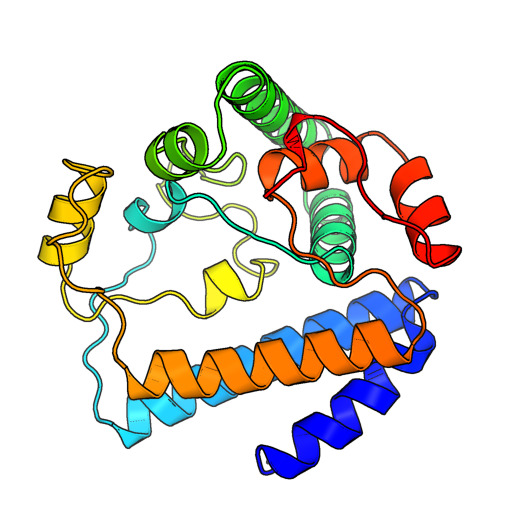370 O O . ALA A 1 183 ? -23.085 2.411 0.194 1.00 96.56 183 ALA A O 1
ATOM 1371 N N . ALA A 1 184 ? -21.054 1.589 0.665 1.00 96.50 184 ALA A N 1
ATOM 1372 C CA . ALA A 1 184 ? -21.323 1.279 2.072 1.00 96.50 184 ALA A CA 1
ATOM 1373 C C . ALA A 1 184 ? -21.276 2.514 3.010 1.00 96.50 184 ALA A C 1
ATOM 1375 O O . ALA A 1 184 ? -21.370 2.383 4.237 1.00 96.50 184 ALA A O 1
ATOM 1376 N N . GLY A 1 185 ? -21.098 3.724 2.463 1.00 97.44 185 GLY A N 1
ATOM 1377 C CA . GLY A 1 185 ? -20.977 4.962 3.237 1.00 97.44 185 GLY A CA 1
ATOM 1378 C C . GLY A 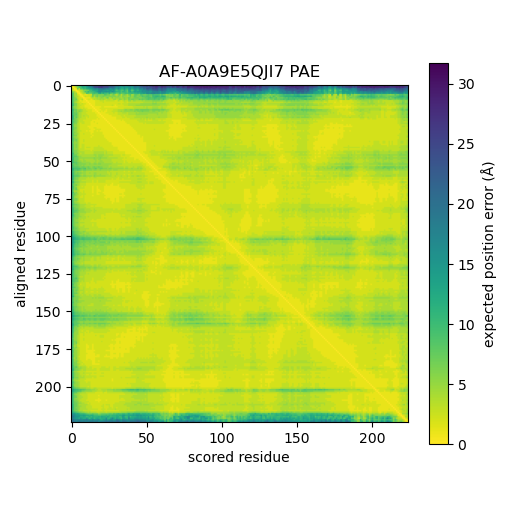1 185 ? -19.691 5.018 4.064 1.00 97.44 185 GLY A C 1
ATOM 1379 O O . GLY A 1 185 ? -19.685 5.562 5.171 1.00 97.44 185 GLY A O 1
ATOM 1380 N N . LEU A 1 186 ? -18.624 4.377 3.582 1.00 97.81 186 LEU A N 1
ATOM 1381 C CA . LEU A 1 186 ? -17.318 4.337 4.230 1.00 97.81 186 LEU A CA 1
ATOM 1382 C C . LEU A 1 186 ? -16.325 5.202 3.459 1.00 97.81 186 LEU A C 1
ATOM 1384 O O . LEU A 1 186 ? -16.400 5.356 2.237 1.00 97.81 186 LEU A O 1
ATOM 1388 N N . ASP A 1 187 ? -15.355 5.758 4.179 1.00 97.62 187 ASP A N 1
ATOM 1389 C CA . ASP A 1 187 ? -14.273 6.496 3.546 1.00 97.62 187 ASP A CA 1
ATOM 1390 C C . ASP A 1 187 ? -13.367 5.543 2.756 1.00 97.62 187 ASP A C 1
ATOM 1392 O O . ASP A 1 187 ? -12.824 4.576 3.294 1.00 97.62 187 ASP A O 1
ATOM 1396 N N . ALA A 1 188 ? -13.231 5.838 1.464 1.00 96.06 188 ALA A N 1
ATOM 1397 C CA . ALA A 1 188 ? -12.428 5.093 0.496 1.00 96.06 188 ALA A CA 1
ATOM 1398 C C . ALA A 1 188 ? -11.414 6.002 -0.218 1.00 96.06 188 ALA A C 1
ATOM 1400 O O . ALA A 1 188 ? -11.024 5.742 -1.359 1.00 96.06 188 ALA A O 1
ATOM 1401 N N . VAL A 1 189 ? -11.069 7.141 0.390 1.00 94.75 189 VAL A N 1
ATOM 1402 C CA . VAL A 1 189 ? -9.959 7.964 -0.098 1.00 94.75 189 VAL A CA 1
ATOM 1403 C C . VAL A 1 189 ? -8.638 7.254 0.175 1.00 94.75 189 VAL A C 1
ATOM 1405 O O . VAL A 1 189 ? -8.516 6.489 1.128 1.00 94.75 189 VAL A O 1
ATOM 1408 N N . ALA A 1 190 ? -7.679 7.474 -0.716 1.00 95.38 190 ALA A N 1
ATOM 1409 C CA . ALA A 1 190 ? -6.327 6.979 -0.573 1.00 95.38 190 ALA A CA 1
ATOM 1410 C C . ALA A 1 190 ? -5.546 7.832 0.436 1.00 95.38 190 ALA A C 1
ATOM 1412 O O . ALA A 1 190 ? -5.652 9.059 0.433 1.00 95.38 190 ALA A O 1
ATOM 1413 N N . TYR A 1 191 ? -4.756 7.168 1.271 1.00 96.31 191 TYR A N 1
ATOM 1414 C CA . TYR A 1 191 ? -3.882 7.762 2.277 1.00 96.31 191 TYR A CA 1
ATOM 1415 C C . TYR A 1 191 ? -2.452 7.254 2.103 1.00 96.31 191 TYR A C 1
ATOM 1417 O O . TYR A 1 191 ? -2.257 6.157 1.584 1.00 96.31 191 TYR A O 1
ATOM 1425 N N . ASP A 1 192 ? -1.458 8.006 2.565 1.00 94.88 192 ASP A N 1
ATOM 1426 C CA . ASP A 1 192 ? -0.097 7.484 2.705 1.00 94.88 192 ASP A CA 1
ATOM 1427 C C . ASP A 1 192 ? -0.069 6.347 3.738 1.00 94.88 192 ASP A C 1
ATOM 1429 O O . ASP A 1 192 ? -0.570 6.490 4.859 1.00 94.88 192 ASP A O 1
ATOM 1433 N N . LEU A 1 193 ? 0.524 5.211 3.363 1.00 96.69 193 LEU A N 1
ATOM 1434 C CA . LEU A 1 193 ? 0.574 4.017 4.202 1.00 96.69 193 LEU A CA 1
ATOM 1435 C C . LEU A 1 193 ? 1.266 4.266 5.543 1.00 96.69 193 LEU A C 1
ATOM 1437 O O . LEU A 1 193 ? 0.779 3.764 6.556 1.00 96.69 193 LEU A O 1
ATOM 1441 N N . ASN A 1 194 ? 2.378 5.006 5.574 1.00 95.06 194 ASN A N 1
ATOM 1442 C CA . ASN A 1 194 ? 3.132 5.189 6.812 1.00 95.06 194 ASN A CA 1
ATOM 1443 C C . ASN A 1 194 ? 2.304 5.996 7.817 1.00 95.06 194 ASN A C 1
ATOM 1445 O O . ASN A 1 194 ? 2.108 5.561 8.953 1.00 95.06 194 ASN A O 1
ATOM 1449 N N . GLY A 1 195 ? 1.750 7.133 7.391 1.00 94.81 195 GLY A N 1
ATOM 1450 C CA . GLY A 1 195 ? 0.932 7.963 8.274 1.00 94.81 195 GLY A CA 1
ATOM 1451 C C . GLY A 1 195 ? -0.376 7.297 8.696 1.00 94.81 195 GLY A C 1
ATOM 1452 O O . GLY A 1 195 ? -0.741 7.341 9.872 1.00 94.81 195 GLY A O 1
ATOM 1453 N N . ALA A 1 196 ? -1.074 6.647 7.762 1.00 97.25 196 ALA A N 1
ATOM 1454 C CA . ALA A 1 196 ? -2.337 5.977 8.059 1.00 97.25 196 ALA A CA 1
ATOM 1455 C C . ALA A 1 196 ? -2.151 4.779 9.001 1.00 97.25 196 ALA A C 1
ATOM 1457 O O . ALA A 1 196 ? -2.907 4.618 9.963 1.00 97.25 196 ALA A O 1
ATOM 1458 N N . LEU A 1 197 ? -1.127 3.950 8.767 1.00 98.19 197 LEU A N 1
ATOM 1459 C CA . LEU A 1 197 ? -0.848 2.795 9.617 1.00 98.19 197 LEU A CA 1
ATOM 1460 C C . LEU A 1 197 ? -0.385 3.219 11.014 1.00 98.19 197 LEU A C 1
ATOM 1462 O O . LEU A 1 197 ? -0.811 2.609 11.995 1.00 98.19 197 LEU A O 1
ATOM 1466 N N . LEU A 1 198 ? 0.419 4.284 11.122 1.00 97.75 198 LEU A N 1
ATOM 1467 C CA . LEU A 1 198 ? 0.811 4.853 12.413 1.00 97.75 198 LEU A CA 1
ATOM 1468 C C . LEU A 1 198 ? -0.417 5.263 13.233 1.00 97.75 198 LEU A C 1
ATOM 1470 O O . LEU A 1 198 ? -0.540 4.895 1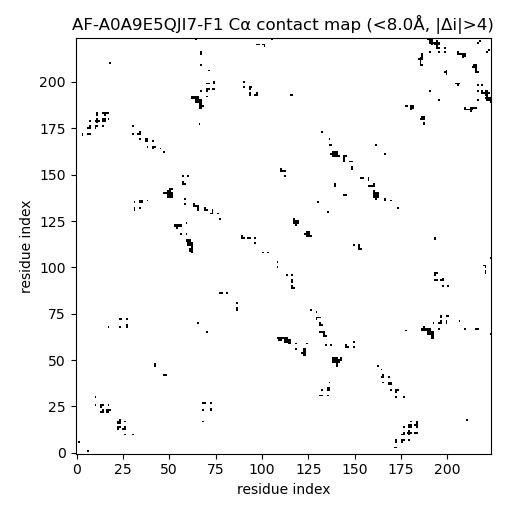4.402 1.00 97.75 198 LEU A O 1
ATOM 1474 N N . GLU A 1 199 ? -1.355 5.978 12.609 1.00 97.44 199 GLU A N 1
ATOM 1475 C CA . GLU A 1 199 ? -2.580 6.420 13.271 1.00 97.44 199 GLU A CA 1
ATOM 1476 C C . GLU A 1 199 ? -3.504 5.237 13.635 1.00 97.44 199 GLU A C 1
ATOM 1478 O O . GLU A 1 199 ? -4.087 5.223 14.721 1.00 97.44 199 GLU A O 1
ATOM 1483 N N . ALA A 1 200 ? -3.597 4.209 12.783 1.00 97.88 200 ALA A N 1
ATOM 1484 C CA . ALA A 1 200 ? -4.366 2.992 13.065 1.00 97.88 200 ALA A CA 1
ATOM 1485 C C . ALA A 1 200 ? -3.771 2.142 14.204 1.00 97.88 200 ALA A C 1
ATOM 1487 O O . ALA A 1 200 ? -4.509 1.492 14.955 1.00 97.88 200 ALA A O 1
ATOM 1488 N N . LEU A 1 201 ? -2.441 2.124 14.343 1.00 97.75 201 LEU A N 1
ATOM 1489 C CA . LEU A 1 201 ? -1.751 1.395 15.408 1.00 97.75 201 LEU A CA 1
ATOM 1490 C C . LEU A 1 201 ? -1.820 2.125 16.756 1.00 97.75 201 LEU A C 1
ATOM 1492 O O . LEU A 1 201 ? -1.924 1.450 17.780 1.00 97.75 201 LEU A O 1
ATOM 1496 N N . ALA A 1 202 ? -1.870 3.462 16.756 1.00 95.81 202 ALA A N 1
ATOM 1497 C CA . ALA A 1 202 ? -1.905 4.294 17.963 1.00 95.81 202 ALA A CA 1
ATOM 1498 C C . ALA A 1 202 ? -3.188 4.157 18.810 1.00 95.81 202 ALA A C 1
ATOM 1500 O O . ALA A 1 202 ? -3.182 4.488 19.994 1.00 95.81 202 ALA A O 1
ATOM 1501 N N . GLY A 1 203 ? -4.302 3.697 18.233 1.00 93.06 203 GLY A N 1
ATOM 1502 C CA . GLY A 1 203 ? -5.540 3.465 18.979 1.00 93.06 203 GLY A CA 1
ATOM 1503 C C . GLY A 1 203 ? -6.770 3.292 18.090 1.00 93.06 203 GLY A C 1
ATOM 1504 O O . GLY A 1 203 ? -6.672 3.139 16.878 1.00 93.06 203 GLY A O 1
ATOM 1505 N N . ASN A 1 204 ? -7.961 3.340 18.694 1.00 94.44 204 ASN A N 1
ATOM 1506 C CA . ASN A 1 204 ? -9.228 3.077 17.996 1.00 94.44 204 ASN A CA 1
ATOM 1507 C C . ASN A 1 204 ? -9.895 4.323 17.380 1.00 94.44 204 ASN A C 1
ATOM 1509 O O . ASN A 1 204 ? -10.927 4.201 16.724 1.00 94.44 204 ASN A O 1
ATOM 1513 N N . LYS A 1 205 ? -9.350 5.532 17.588 1.00 96.75 205 LYS A N 1
ATOM 1514 C CA . LYS A 1 205 ? -10.005 6.789 17.176 1.00 96.75 205 LYS A CA 1
ATOM 1515 C C . LYS A 1 205 ? -10.238 6.860 15.663 1.00 96.75 205 LYS A C 1
ATOM 1517 O O . LYS A 1 205 ? -11.330 7.240 15.245 1.00 96.75 205 LYS A O 1
ATOM 1522 N N . ALA A 1 206 ? -9.247 6.467 14.861 1.00 97.06 206 ALA A N 1
ATOM 1523 C CA . ALA A 1 206 ? -9.363 6.438 13.402 1.00 97.06 206 ALA A CA 1
ATOM 1524 C C . ALA A 1 206 ? -10.411 5.433 12.922 1.00 97.06 206 ALA A C 1
ATOM 1526 O O . ALA A 1 206 ? -11.255 5.766 12.092 1.00 97.06 206 ALA A O 1
ATOM 1527 N N . GLU A 1 207 ? -10.413 4.233 13.505 1.00 96.88 207 GLU A N 1
ATOM 1528 C CA . GLU A 1 207 ? -11.394 3.198 13.186 1.00 96.88 207 GLU A CA 1
ATOM 1529 C C . GLU A 1 207 ? -12.815 3.638 13.558 1.00 96.88 207 GLU A C 1
ATOM 1531 O O . GLU A 1 207 ? -13.737 3.452 12.770 1.00 96.88 207 GLU A O 1
ATOM 1536 N N . ARG A 1 208 ? -13.001 4.296 14.713 1.00 97.19 208 ARG A N 1
ATOM 1537 C CA . ARG A 1 208 ? -14.302 4.858 15.111 1.00 97.19 208 ARG A CA 1
ATOM 1538 C C . ARG A 1 208 ? -14.801 5.903 14.116 1.00 97.19 208 ARG A C 1
ATOM 1540 O O . ARG A 1 208 ? -15.927 5.791 13.654 1.00 97.19 208 ARG A O 1
ATOM 1547 N N . ARG A 1 209 ? -13.965 6.873 13.721 1.00 97.44 209 ARG A N 1
ATOM 1548 C CA . ARG A 1 209 ? -14.346 7.868 12.696 1.00 97.44 209 ARG A CA 1
ATOM 1549 C C . ARG A 1 209 ? -14.744 7.202 11.385 1.00 97.44 209 ARG A C 1
ATOM 1551 O O . ARG A 1 209 ? -15.757 7.567 10.797 1.00 97.44 209 ARG A O 1
ATOM 1558 N N . TRP A 1 210 ? -13.966 6.217 10.951 1.00 97.62 210 TRP A N 1
ATOM 1559 C CA . TRP A 1 210 ? -14.250 5.466 9.736 1.00 97.62 210 TRP A CA 1
ATOM 1560 C C . TRP A 1 210 ? -15.586 4.706 9.822 1.00 97.62 210 TRP A C 1
ATOM 1562 O O . TRP A 1 210 ? -16.411 4.795 8.911 1.00 97.62 210 TRP A O 1
ATOM 1572 N N . LYS A 1 211 ? -15.862 4.057 10.962 1.00 96.69 211 LYS A N 1
ATOM 1573 C CA . LYS A 1 211 ? -17.152 3.417 11.279 1.00 96.69 211 LYS A CA 1
ATOM 1574 C C . LYS A 1 211 ? -18.313 4.394 11.470 1.00 96.69 211 LYS A C 1
ATOM 1576 O O . LYS A 1 211 ? -19.453 3.951 11.393 1.00 96.69 211 LYS A O 1
ATOM 1581 N N . ASP A 1 212 ? -18.051 5.687 11.598 1.00 96.88 212 ASP A N 1
ATOM 1582 C CA . ASP A 1 212 ? -19.069 6.743 11.533 1.00 96.88 212 ASP A CA 1
ATOM 1583 C C . ASP A 1 212 ? -19.242 7.303 10.104 1.00 96.88 212 ASP A C 1
ATOM 1585 O O . ASP A 1 212 ? -19.974 8.267 9.900 1.00 96.88 212 ASP A O 1
ATOM 1589 N N . GLY A 1 213 ? -18.534 6.755 9.105 1.00 96.19 213 GLY A N 1
ATOM 1590 C CA . GLY A 1 213 ? -18.552 7.247 7.720 1.00 96.19 213 GLY A CA 1
ATOM 1591 C C . GLY A 1 213 ? -17.744 8.532 7.497 1.00 96.19 213 GLY A C 1
ATOM 1592 O O . GLY A 1 213 ? -17.846 9.163 6.447 1.00 96.19 213 GLY A O 1
ATOM 1593 N N . LYS A 1 214 ? -16.928 8.935 8.477 1.00 97.31 214 LYS A N 1
ATOM 1594 C CA . LYS A 1 214 ? -16.055 10.114 8.402 1.00 97.31 214 LYS A CA 1
ATOM 1595 C C . LYS A 1 214 ? -14.688 9.733 7.836 1.00 97.31 214 LYS A C 1
ATOM 1597 O O . LYS A 1 214 ? -14.347 8.556 7.714 1.00 97.31 214 LYS A O 1
ATOM 1602 N N . LYS A 1 215 ? -13.872 10.753 7.553 1.00 96.94 215 LYS A N 1
ATOM 1603 C CA . LYS A 1 215 ? -12.462 10.572 7.189 1.00 96.94 215 LYS A CA 1
ATOM 1604 C C . LYS A 1 215 ? -11.735 9.745 8.244 1.00 96.94 215 LYS A C 1
ATOM 1606 O O . LYS A 1 215 ? -11.732 10.110 9.424 1.00 96.94 215 LYS A O 1
ATOM 1611 N N . ALA A 1 216 ? -11.146 8.631 7.811 1.00 96.94 216 ALA A N 1
ATOM 1612 C CA . ALA A 1 216 ? -10.517 7.678 8.717 1.00 96.94 216 ALA A CA 1
ATOM 1613 C C . ALA A 1 216 ? -9.290 8.300 9.383 1.00 96.94 216 ALA A C 1
ATOM 1615 O O . ALA A 1 216 ? -9.202 8.341 10.612 1.00 96.94 216 ALA A O 1
ATOM 1616 N N . PHE A 1 217 ? -8.393 8.851 8.568 1.00 96.56 217 PHE A N 1
ATOM 1617 C CA . PHE A 1 217 ? -7.129 9.434 9.005 1.00 96.56 217 PHE A CA 1
ATOM 1618 C C . PHE A 1 217 ? -7.130 10.939 8.774 1.00 96.56 217 PHE A C 1
ATOM 1620 O O . PHE A 1 217 ? -7.667 11.439 7.780 1.00 96.56 217 PHE A O 1
ATOM 1627 N N . THR A 1 218 ? -6.574 11.661 9.740 1.00 93.25 218 THR A N 1
ATOM 1628 C CA . THR A 1 218 ? -6.560 13.131 9.752 1.00 93.25 218 THR A CA 1
ATOM 1629 C C . THR A 1 218 ? -5.180 13.698 10.057 1.00 93.25 218 THR A C 1
ATOM 1631 O O . THR A 1 218 ? -4.987 14.906 9.928 1.00 93.25 218 THR A O 1
ATOM 1634 N N . GLY A 1 219 ? -4.223 12.851 10.455 1.00 84.12 219 GLY A N 1
ATOM 1635 C CA . GLY A 1 219 ? -2.857 13.278 10.742 1.00 84.12 219 GLY A CA 1
ATOM 1636 C C . GLY A 1 219 ? -2.136 13.830 9.501 1.00 84.12 219 GLY A C 1
ATOM 1637 O O . GLY A 1 219 ? -2.420 13.385 8.383 1.00 84.12 219 GLY A O 1
ATOM 1638 N N . PRO A 1 220 ? -1.184 14.765 9.671 1.00 73.56 220 PRO A N 1
ATOM 1639 C CA . PRO A 1 220 ? -0.467 15.403 8.561 1.00 73.56 220 PRO A CA 1
ATOM 1640 C C . PRO A 1 220 ? 0.249 14.386 7.658 1.00 73.56 220 PRO A C 1
ATOM 1642 O O . PRO A 1 220 ? 0.165 14.489 6.435 1.00 73.56 220 PRO A O 1
ATOM 1645 N N . GLY A 1 221 ? 0.843 13.344 8.251 1.00 73.44 221 GLY A N 1
ATOM 1646 C CA . GLY A 1 221 ? 1.526 12.269 7.525 1.00 73.44 221 GLY A CA 1
ATOM 1647 C C . GLY A 1 221 ? 0.607 11.296 6.782 1.00 73.44 221 GLY A C 1
ATOM 1648 O O . GLY A 1 221 ? 1.103 10.469 6.034 1.00 73.44 221 GLY A O 1
ATOM 1649 N N . SER A 1 222 ? -0.717 11.357 6.972 1.00 73.94 222 SER A N 1
ATOM 1650 C CA . SER A 1 222 ? -1.662 10.446 6.299 1.00 73.94 222 SER A CA 1
ATOM 1651 C C . SER A 1 222 ? -2.097 10.940 4.916 1.00 73.94 222 SER A C 1
ATOM 1653 O O . SER A 1 222 ? -2.601 10.157 4.116 1.00 73.94 222 SER A O 1
ATOM 1655 N N . ARG A 1 223 ? -1.914 12.229 4.604 1.00 74.44 223 ARG A N 1
ATOM 1656 C CA . ARG A 1 223 ? -2.333 12.795 3.313 1.00 74.44 223 ARG A CA 1
ATOM 1657 C C . ARG A 1 223 ? -1.493 12.187 2.188 1.00 74.44 223 ARG A C 1
ATOM 1659 O O . ARG A 1 223 ? -0.267 12.217 2.259 1.00 74.44 223 ARG A O 1
ATOM 1666 N N . ALA A 1 224 ? -2.172 11.609 1.204 1.00 62.28 224 ALA A N 1
ATOM 1667 C CA . ALA A 1 224 ? -1.546 10.945 0.069 1.00 62.28 224 ALA A CA 1
ATOM 1668 C C . ALA A 1 224 ? -0.901 11.935 -0.904 1.00 62.28 224 ALA A C 1
ATOM 1670 O O . ALA A 1 224 ? -1.418 13.072 -1.015 1.00 62.28 224 ALA A O 1
#

Secondary structure (DSSP, 8-state):
---HHHHHHHHHHHHHTTTSHHHHHHHHHHHHHHHHHHHHHHHHHTT------TT--GGGGSPPEE-HHHHHHHHHHHHHHS-HHHHHHHHHHHHHHHHHHTT--HHHHHTS-PPPTTB-TTSSBTTGGG--HHHHH---S-HHHHHHHHH-TT-TTSPPSS-HHHHHHHHHHHHHHHHHHHHTT-----EEHHHHHHHHHH-SHHHHHHHTTS-S--SGGGB-

Solvent-accessible surface area (backbone atoms only — not comparable to full-atom values): 11956 Å² total; per-residue (Å²): 134,76,55,81,74,46,50,48,56,50,32,34,64,39,30,59,47,40,78,40,71,68,41,30,46,53,33,50,54,49,51,50,49,54,40,53,52,50,37,53,49,38,33,61,77,65,69,57,63,68,52,70,55,93,44,66,42,68,71,43,19,49,68,48,60,39,34,50,72,52,40,53,45,33,45,53,48,47,68,73,75,41,56,70,71,60,45,50,54,31,50,52,39,20,50,52,54,27,64,76,39,56,88,44,53,63,71,56,44,54,41,58,58,52,72,42,48,52,58,37,95,76,34,32,58,73,50,62,92,57,52,48,66,61,69,65,60,60,53,29,55,41,59,68,48,48,53,48,42,66,75,37,55,82,53,84,82,63,68,79,38,48,55,66,70,39,48,48,58,36,47,51,53,53,49,37,44,39,50,15,33,43,74,52,52,31,47,51,60,64,18,20,44,48,25,36,40,45,50,49,65,74,42,62,65,28,58,51,32,27,66,70,42,34,72,38,66,82,55,78,37,13,64,89

Foldseek 3Di:
DDDLVVLLVVLLVQLLPCLDPVSLLVSQLVLLVVLLVLLVVQCVVVVFQFPDDFLAQLCQLAFDWAFLSLLLNLLVLCVVPPDPVLVVQLLVLLVVLLVVCLPPDPLCNRLVSRGHSQQDPSSGGVSNSSDGLRRSQQTFSDPVLSVVCSVPVPPPVRDRRHDVRSSVSSVSSLVSNLVSNVVSLFGGGIWGSSQSNSVSNVDCQLSVCRSVSHHSGDDSRGHD

Mean predicted aligned error: 3.57 Å

Radius of gyration: 17.12 Å; Cα contacts (8 Å, |Δi|>4): 316; chains: 1; bounding box: 40×37×43 Å